Protein AF-A0A8C4X0N6-F1 (afdb_monomer_lite)

InterPro domains:
  IPR002884 P domain [PF01483] (2-57)
  IPR002884 P domain [PS51829] (1-63)
  IPR008979 Galactose-binding-like domain superfamily [SSF49785] (1-63)

Sequence (234 aa):
MLLGPRPNDIQSGGFDNWPFMTTHSWDENPKGEWTLEIKNTGFAKNRGPLKRFSLVFFGTSYRDPECKLYDTNGTCLECNKNLHAHFDTCVETCPTGFCEVLKDGVRVCTACPCPATNDDHGGCFHRSQKGLANGKQQHALQPGDGEQRYGVLRNKLNPSTRYLSTAALVTLAILGCVIITLLITGMLLLIEWWQPSIRKEYRQVSAITDDCGCCACEDSETENNRGRDLQMEA

pLDDT: mean 70.98, std 22.92, range [28.38, 96.56]

Organism: Eptatretus burgeri (NCBI:txid7764)

Structure (mmCIF, N/CA/C/O backbone):
data_AF-A0A8C4X0N6-F1
#
_entry.id   AF-A0A8C4X0N6-F1
#
loop_
_atom_site.group_PDB
_atom_site.id
_atom_site.type_symbol
_atom_site.label_atom_id
_atom_site.label_alt_id
_atom_site.label_comp_id
_atom_site.label_asym_id
_atom_site.label_entity_id
_atom_site.label_seq_id
_atom_site.pdbx_PDB_ins_code
_atom_site.Cartn_x
_atom_site.Cartn_y
_atom_site.Cartn_z
_atom_site.occupancy
_atom_site.B_iso_or_equiv
_atom_site.auth_seq_id
_atom_site.auth_comp_id
_atom_site.auth_asym_id
_atom_site.auth_atom_id
_atom_site.pdbx_PDB_model_num
ATOM 1 N N . MET A 1 1 ? 3.063 -10.438 -12.006 1.00 82.50 1 MET A N 1
ATOM 2 C CA . MET A 1 1 ? 4.031 -9.952 -13.021 1.00 82.50 1 MET A CA 1
ATOM 3 C C . MET A 1 1 ? 3.540 -8.609 -13.543 1.00 82.50 1 MET A C 1
ATOM 5 O O . MET A 1 1 ? 2.394 -8.556 -13.960 1.00 82.50 1 MET A O 1
ATOM 9 N N . LEU A 1 2 ? 4.351 -7.544 -13.482 1.00 94.44 2 LEU A N 1
ATOM 10 C CA . LEU A 1 2 ? 3.947 -6.199 -13.943 1.00 94.44 2 LEU A CA 1
ATOM 11 C C . LEU A 1 2 ? 4.284 -5.937 -15.420 1.00 94.44 2 LEU A C 1
ATOM 13 O O . LEU A 1 2 ? 3.571 -5.202 -16.093 1.00 94.44 2 LEU A O 1
ATOM 17 N N . LEU A 1 3 ? 5.357 -6.546 -15.930 1.00 94.38 3 LEU A N 1
ATOM 18 C CA . LEU A 1 3 ? 5.774 -6.440 -17.325 1.00 94.38 3 LEU A CA 1
ATOM 19 C C . LEU A 1 3 ? 6.497 -7.724 -17.745 1.00 94.38 3 LEU A C 1
ATOM 21 O O . LEU A 1 3 ? 7.386 -8.191 -17.035 1.00 94.38 3 LEU A O 1
ATOM 25 N N . GLY A 1 4 ? 6.100 -8.293 -18.884 1.00 92.12 4 GLY A N 1
ATOM 26 C CA . GLY A 1 4 ? 6.776 -9.437 -19.497 1.00 92.12 4 GLY A CA 1
ATOM 27 C C . GLY A 1 4 ? 7.857 -9.013 -20.505 1.00 92.12 4 GLY A C 1
ATOM 28 O O . GLY A 1 4 ? 7.856 -7.863 -20.951 1.00 92.12 4 GLY A O 1
ATOM 29 N N . PRO A 1 5 ? 8.766 -9.924 -20.906 1.00 91.94 5 PRO A N 1
ATOM 30 C CA . PRO A 1 5 ? 9.755 -9.645 -21.945 1.00 91.94 5 PRO A CA 1
ATOM 31 C C . PRO A 1 5 ? 9.098 -9.251 -23.276 1.00 91.94 5 PRO A C 1
ATOM 33 O O . PRO A 1 5 ? 8.165 -9.912 -23.731 1.00 91.94 5 PRO A O 1
ATOM 36 N N . ARG A 1 6 ? 9.618 -8.204 -23.928 1.00 92.25 6 ARG A N 1
ATOM 37 C CA . ARG A 1 6 ? 9.172 -7.734 -25.252 1.00 92.25 6 ARG A CA 1
ATOM 38 C C . ARG A 1 6 ? 10.351 -7.765 -26.237 1.00 92.25 6 ARG A C 1
ATOM 40 O O . ARG A 1 6 ? 11.082 -6.786 -26.311 1.00 92.25 6 ARG A O 1
ATOM 47 N N . PRO A 1 7 ? 10.568 -8.863 -26.987 1.00 90.25 7 PRO A N 1
ATOM 48 C CA . PRO A 1 7 ? 11.764 -9.037 -27.826 1.00 90.25 7 PRO A CA 1
ATOM 49 C C . PRO A 1 7 ? 11.973 -7.958 -28.898 1.00 90.25 7 PRO A C 1
ATOM 51 O O . PRO A 1 7 ? 13.105 -7.696 -29.286 1.00 90.25 7 PRO A O 1
ATOM 54 N N . ASN A 1 8 ? 10.887 -7.329 -29.354 1.00 92.75 8 ASN A N 1
ATOM 55 C CA . ASN A 1 8 ? 10.913 -6.301 -30.397 1.00 92.75 8 ASN A CA 1
ATOM 56 C C . ASN A 1 8 ? 11.017 -4.870 -29.838 1.00 92.75 8 ASN A C 1
ATOM 58 O O . ASN A 1 8 ? 11.032 -3.911 -30.606 1.00 92.75 8 ASN A O 1
ATOM 62 N N . ASP A 1 9 ? 11.060 -4.708 -28.514 1.00 91.88 9 ASP A N 1
ATOM 63 C CA . ASP A 1 9 ? 11.209 -3.410 -27.864 1.00 91.88 9 ASP A CA 1
ATOM 64 C C . ASP A 1 9 ? 12.697 -3.071 -27.699 1.00 91.88 9 ASP A C 1
ATOM 66 O O . ASP A 1 9 ? 13.337 -3.428 -26.711 1.00 91.88 9 ASP A O 1
ATOM 70 N N . ILE A 1 10 ? 13.262 -2.432 -28.725 1.00 87.75 10 ILE A N 1
ATOM 71 C CA . ILE A 1 10 ? 14.682 -2.041 -28.802 1.00 87.75 10 ILE A CA 1
ATOM 72 C C . ILE A 1 10 ? 14.917 -0.567 -28.436 1.00 87.75 10 ILE A C 1
ATOM 74 O O . ILE A 1 10 ? 16.002 -0.031 -28.669 1.00 87.75 10 ILE A O 1
ATOM 78 N N . GLN A 1 11 ? 13.898 0.108 -27.900 1.00 85.62 11 GLN A N 1
ATOM 79 C CA . GLN A 1 11 ? 13.978 1.522 -27.546 1.00 85.62 11 GLN A CA 1
ATOM 80 C C . GLN A 1 11 ? 14.873 1.730 -26.318 1.00 85.62 11 GLN A C 1
ATOM 82 O O . GLN A 1 11 ? 14.807 0.993 -25.335 1.00 85.62 11 GLN A O 1
ATOM 87 N N . SER A 1 12 ? 15.700 2.777 -26.355 1.00 84.88 12 SER A N 1
ATOM 88 C CA . SER A 1 12 ? 16.490 3.220 -25.197 1.00 84.88 12 SER A CA 1
ATOM 89 C C . SER A 1 12 ? 15.693 4.123 -24.247 1.00 84.88 12 SER A C 1
ATOM 91 O O . SER A 1 12 ? 16.121 4.363 -23.116 1.00 84.88 12 SER A O 1
ATOM 93 N N . GLY A 1 13 ? 14.531 4.612 -24.697 1.00 85.44 13 GLY A N 1
ATOM 94 C CA . GLY A 1 13 ? 13.559 5.315 -23.871 1.00 85.44 13 GLY A CA 1
ATOM 95 C C . GLY A 1 13 ? 12.951 4.352 -22.858 1.00 85.44 13 GLY A C 1
ATOM 96 O O . GLY A 1 13 ? 12.132 3.512 -23.213 1.00 85.44 13 GLY A O 1
ATOM 97 N N . GLY A 1 14 ? 13.395 4.442 -21.605 1.00 90.62 14 GLY A N 1
ATOM 98 C CA . GLY A 1 14 ? 12.835 3.664 -20.502 1.00 90.62 14 GLY A CA 1
ATOM 99 C C . GLY A 1 14 ? 11.434 4.136 -20.096 1.00 90.62 14 GLY A C 1
ATOM 100 O O . GLY A 1 14 ? 10.731 4.814 -20.839 1.00 90.62 14 GLY A O 1
ATOM 101 N N . PHE A 1 15 ? 11.034 3.811 -18.870 1.00 94.25 15 PHE A N 1
ATOM 102 C CA . PHE A 1 15 ? 9.746 4.232 -18.322 1.00 94.25 15 PHE A CA 1
ATOM 103 C C . PHE A 1 15 ? 9.866 5.592 -17.638 1.00 94.25 15 PHE A C 1
ATOM 105 O O . PHE A 1 15 ? 10.521 5.706 -16.600 1.00 94.25 15 PHE A O 1
ATOM 112 N N . ASP A 1 16 ? 9.208 6.608 -18.192 1.00 94.31 16 ASP A N 1
ATOM 113 C CA . ASP A 1 16 ? 9.051 7.900 -17.528 1.00 94.31 16 ASP A CA 1
ATOM 114 C C . ASP A 1 16 ? 7.698 7.959 -16.819 1.00 94.31 16 ASP A C 1
ATOM 116 O O . ASP A 1 16 ? 6.649 8.004 -17.456 1.00 94.31 16 ASP A O 1
ATOM 120 N N . ASN A 1 17 ? 7.729 7.898 -15.485 1.00 92.94 17 ASN A N 1
ATOM 121 C CA . ASN A 1 17 ? 6.550 8.009 -14.617 1.00 92.94 17 ASN A CA 1
ATOM 122 C C . ASN A 1 17 ? 5.380 7.090 -15.007 1.00 92.94 17 ASN A C 1
ATOM 124 O O . ASN A 1 17 ? 4.217 7.433 -14.808 1.00 92.94 17 ASN A O 1
ATOM 128 N N . TRP A 1 18 ? 5.702 5.913 -15.544 1.00 95.56 18 TRP A N 1
ATOM 129 C CA . TRP A 1 18 ? 4.719 4.970 -16.055 1.00 95.56 18 TRP A CA 1
ATOM 130 C C . TRP A 1 18 ? 3.976 4.248 -14.914 1.00 95.56 18 TRP A C 1
ATOM 132 O O . TRP A 1 18 ? 4.630 3.594 -14.092 1.00 95.56 18 TRP A O 1
ATOM 142 N N . PRO A 1 19 ? 2.633 4.311 -14.852 1.00 95.50 19 PRO A N 1
ATOM 143 C CA . PRO A 1 19 ? 1.859 3.691 -13.782 1.00 95.50 19 PRO A CA 1
ATOM 144 C C . PRO A 1 19 ? 1.556 2.221 -14.101 1.00 95.50 19 PRO A C 1
ATOM 146 O O . PRO A 1 19 ? 0.527 1.885 -14.686 1.00 95.50 19 PRO A O 1
ATOM 149 N N . PHE A 1 20 ? 2.447 1.314 -13.702 1.00 96.50 20 PHE A N 1
ATOM 150 C CA . PHE A 1 20 ? 2.118 -0.113 -13.703 1.00 96.50 20 PHE A CA 1
ATOM 151 C C . PHE A 1 20 ? 1.019 -0.393 -12.672 1.00 96.50 20 PHE A C 1
ATOM 153 O O . PHE A 1 20 ? 1.138 0.011 -11.518 1.00 96.50 20 PHE A O 1
ATOM 160 N N . MET A 1 21 ? -0.029 -1.111 -13.078 1.00 96.56 21 MET A N 1
ATOM 161 C CA . MET A 1 21 ? -1.147 -1.482 -12.207 1.00 96.56 21 MET A CA 1
ATOM 162 C C . MET A 1 21 ? -1.357 -2.995 -12.196 1.00 96.56 21 MET A C 1
ATOM 164 O O . MET A 1 21 ? -1.029 -3.691 -13.157 1.00 96.56 21 MET A O 1
ATOM 168 N N . THR A 1 22 ? -1.914 -3.509 -11.103 1.00 95.75 22 THR A N 1
ATOM 169 C CA . THR A 1 22 ? -2.259 -4.924 -10.943 1.00 95.75 22 THR A CA 1
ATOM 170 C C . THR A 1 22 ? -3.486 -5.062 -10.051 1.00 95.75 22 THR A C 1
ATOM 172 O O . THR A 1 22 ? -3.652 -4.296 -9.108 1.00 95.75 22 THR A O 1
ATOM 175 N N . THR A 1 23 ? -4.317 -6.062 -10.329 1.00 96.31 23 THR A N 1
ATOM 176 C CA . THR A 1 23 ? -5.446 -6.483 -9.484 1.00 96.31 23 THR A CA 1
ATOM 177 C C . THR A 1 23 ? -5.189 -7.829 -8.804 1.00 96.31 23 THR A C 1
ATOM 179 O O . THR A 1 23 ? -6.059 -8.344 -8.118 1.00 96.31 23 THR A O 1
ATOM 182 N N . HIS A 1 24 ? -3.998 -8.415 -8.975 1.00 95.88 24 HIS A N 1
ATOM 183 C CA . HIS A 1 24 ? -3.677 -9.739 -8.424 1.00 95.88 24 HIS A CA 1
ATOM 184 C C . HIS A 1 24 ? -3.671 -9.793 -6.888 1.00 95.88 24 HIS A C 1
ATOM 186 O O . HIS A 1 24 ? -3.787 -10.882 -6.349 1.00 95.88 24 HIS A O 1
ATOM 192 N N . SER A 1 25 ? -3.549 -8.643 -6.217 1.00 95.19 25 SER A N 1
ATOM 193 C CA . SER A 1 25 ? -3.577 -8.505 -4.752 1.00 95.19 25 SER A CA 1
ATOM 194 C C . SER A 1 25 ? -4.884 -7.871 -4.258 1.00 95.19 25 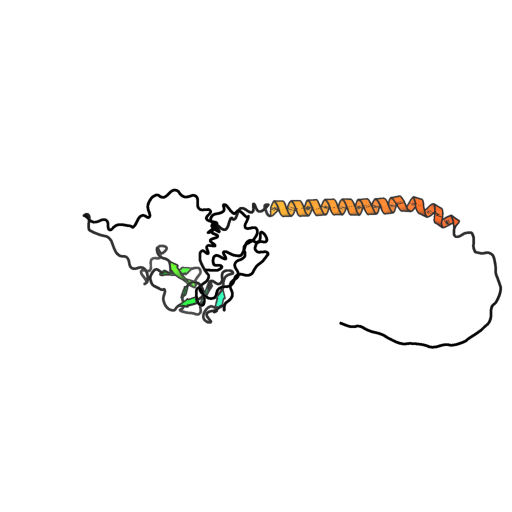SER A C 1
ATOM 196 O O . SER A 1 25 ? -4.893 -7.137 -3.272 1.00 95.19 25 SER A O 1
ATOM 198 N N . TRP A 1 26 ? -5.985 -8.055 -4.991 1.00 94.38 26 TRP A N 1
ATOM 199 C CA . TRP A 1 26 ? -7.292 -7.571 -4.547 1.00 94.38 26 TRP A CA 1
ATOM 200 C C . TRP A 1 26 ? -7.725 -8.303 -3.268 1.00 94.38 26 TRP A C 1
ATOM 202 O O . TRP A 1 26 ? -7.439 -9.486 -3.117 1.00 94.38 26 TRP A O 1
ATOM 212 N N . ASP A 1 27 ? -8.389 -7.596 -2.351 1.00 88.75 27 ASP A N 1
ATOM 213 C CA . ASP A 1 27 ? -8.785 -8.070 -1.011 1.00 88.75 27 ASP A CA 1
ATOM 214 C C . ASP A 1 27 ? -7.634 -8.534 -0.089 1.00 88.75 27 ASP A C 1
ATOM 216 O O . ASP A 1 27 ? -7.878 -9.015 1.019 1.00 88.75 27 ASP A O 1
ATOM 220 N N . GLU A 1 28 ? -6.371 -8.341 -0.480 1.00 91.75 28 GLU A N 1
ATOM 221 C CA . GLU A 1 28 ? -5.227 -8.551 0.410 1.00 91.75 28 GLU A CA 1
ATOM 222 C C . GLU A 1 28 ? -5.025 -7.340 1.337 1.00 91.75 28 GLU A C 1
ATOM 224 O O . GLU A 1 28 ? -5.190 -6.182 0.945 1.00 91.75 28 GLU A O 1
ATOM 229 N N . ASN A 1 29 ? -4.607 -7.589 2.582 1.00 86.00 29 ASN A N 1
ATOM 230 C CA . ASN A 1 29 ? -4.187 -6.521 3.488 1.00 86.00 29 ASN A CA 1
ATOM 231 C C . ASN A 1 29 ? -2.820 -5.974 3.033 1.00 86.00 29 ASN A C 1
ATOM 233 O O . ASN A 1 29 ? -1.844 -6.726 3.047 1.00 86.00 29 ASN A O 1
ATOM 237 N N . PRO A 1 30 ? -2.691 -4.678 2.684 1.00 89.94 30 PRO A N 1
ATOM 238 C CA . PRO A 1 30 ? -1.442 -4.143 2.148 1.00 89.94 30 PRO A CA 1
ATOM 239 C C . PRO A 1 30 ? -0.336 -3.969 3.203 1.00 89.94 30 PRO A C 1
ATOM 241 O O . PRO A 1 30 ? 0.792 -3.609 2.852 1.00 89.94 30 PRO A O 1
ATOM 244 N N . LYS A 1 31 ? -0.628 -4.191 4.494 1.00 84.62 31 LYS A N 1
ATOM 245 C CA . LYS A 1 31 ? 0.356 -4.126 5.584 1.00 84.62 31 LYS A CA 1
ATOM 246 C C . LYS A 1 31 ? 1.383 -5.257 5.424 1.00 84.62 31 LYS A C 1
ATOM 248 O O . LYS A 1 31 ? 1.049 -6.428 5.555 1.00 84.62 31 LYS A O 1
ATOM 253 N N . GLY A 1 32 ? 2.648 -4.907 5.197 1.00 87.62 32 GLY A N 1
ATOM 254 C CA . GLY A 1 32 ? 3.729 -5.887 5.075 1.00 87.62 32 GLY A CA 1
ATOM 255 C C . GLY A 1 32 ? 4.932 -5.374 4.290 1.00 87.62 32 GLY A C 1
ATOM 256 O O . GLY A 1 32 ? 5.064 -4.179 4.020 1.00 87.62 32 GLY A O 1
ATOM 257 N N . GLU A 1 33 ? 5.827 -6.294 3.934 1.00 90.50 33 GLU A N 1
ATOM 258 C CA . GLU A 1 33 ? 6.978 -6.012 3.078 1.00 90.50 33 GLU A CA 1
ATOM 259 C C . GLU A 1 33 ? 6.599 -6.170 1.600 1.00 90.50 33 GLU A C 1
ATOM 261 O O . GLU A 1 33 ? 6.116 -7.217 1.179 1.00 90.50 33 GLU A O 1
ATOM 266 N N . TRP A 1 34 ? 6.876 -5.135 0.803 1.00 94.44 34 TRP A N 1
ATOM 267 C CA . TRP A 1 34 ? 6.680 -5.142 -0.645 1.00 94.44 34 TRP A CA 1
ATOM 268 C C . TRP A 1 34 ? 8.028 -5.149 -1.361 1.00 94.44 34 TRP A C 1
ATOM 270 O O . TRP A 1 34 ? 8.889 -4.311 -1.085 1.00 94.44 34 TRP A O 1
ATOM 280 N N . THR A 1 35 ? 8.196 -6.072 -2.311 1.00 94.50 35 THR A N 1
ATOM 281 C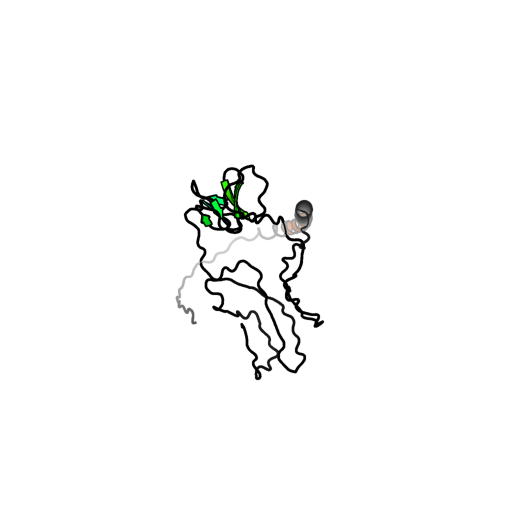 CA . THR A 1 35 ? 9.435 -6.229 -3.085 1.00 94.50 35 THR A CA 1
ATOM 282 C C . THR A 1 35 ? 9.190 -5.931 -4.561 1.00 94.50 35 THR A C 1
ATOM 284 O O . THR A 1 35 ? 8.316 -6.528 -5.184 1.00 94.50 35 THR A O 1
ATOM 287 N N . LEU A 1 36 ? 9.993 -5.030 -5.134 1.00 95.50 36 LEU A N 1
ATOM 288 C CA . LEU A 1 36 ? 10.055 -4.794 -6.577 1.00 95.50 36 LEU A CA 1
ATOM 289 C C . LEU A 1 36 ? 11.286 -5.498 -7.153 1.00 95.50 36 LEU A C 1
ATOM 291 O O . LEU A 1 36 ? 12.416 -5.158 -6.807 1.00 95.50 36 LEU A O 1
ATOM 295 N N . GLU A 1 37 ? 11.068 -6.436 -8.072 1.00 94.81 37 GLU A N 1
ATOM 296 C CA . GLU A 1 37 ? 12.140 -7.107 -8.808 1.00 94.81 37 GLU A CA 1
ATOM 297 C C . GLU A 1 37 ? 12.209 -6.590 -10.250 1.00 94.81 37 GLU A C 1
ATOM 299 O O . GLU A 1 37 ? 11.217 -6.599 -10.981 1.00 94.81 37 GLU A O 1
ATOM 304 N N . ILE A 1 38 ? 13.399 -6.153 -10.672 1.00 94.19 38 ILE A N 1
ATOM 305 C CA . ILE A 1 38 ? 13.691 -5.757 -12.053 1.00 94.19 38 ILE A CA 1
ATOM 306 C C . ILE A 1 38 ? 14.824 -6.642 -12.555 1.00 94.19 38 ILE A C 1
ATOM 308 O O . ILE A 1 38 ? 15.937 -6.607 -12.026 1.00 94.19 38 ILE A O 1
ATOM 312 N N . LYS A 1 39 ? 14.547 -7.418 -13.602 1.00 92.25 39 LYS A N 1
ATOM 313 C CA . LYS A 1 39 ? 15.495 -8.376 -14.164 1.00 92.25 39 LYS A CA 1
ATOM 314 C C . LYS A 1 39 ? 15.777 -8.065 -15.625 1.00 92.25 39 LYS A C 1
ATOM 316 O O . LYS A 1 39 ? 14.859 -7.916 -16.426 1.00 92.25 39 LYS A O 1
ATOM 321 N N . ASN A 1 40 ? 17.058 -8.026 -15.983 1.00 91.31 40 ASN A N 1
ATOM 322 C CA . ASN A 1 40 ? 17.456 -8.071 -17.382 1.00 91.31 40 ASN A CA 1
ATOM 323 C C . ASN A 1 40 ? 17.362 -9.522 -17.872 1.00 91.31 40 ASN A C 1
ATOM 325 O O . ASN A 1 40 ? 18.133 -10.378 -17.440 1.00 91.31 40 ASN A O 1
ATOM 329 N N . THR A 1 41 ? 16.400 -9.793 -18.749 1.00 89.62 41 THR A N 1
ATOM 330 C CA . THR A 1 41 ? 16.179 -11.117 -19.349 1.00 89.62 41 THR A CA 1
ATOM 331 C C . THR A 1 41 ? 16.781 -11.247 -20.750 1.00 89.62 41 THR A C 1
ATOM 333 O O . THR A 1 41 ? 16.647 -12.301 -21.365 1.00 89.62 41 THR A O 1
ATOM 336 N N . GLY A 1 42 ? 17.400 -10.190 -21.285 1.00 83.31 42 GLY A N 1
ATOM 337 C CA . GLY A 1 42 ? 18.042 -10.202 -22.597 1.00 83.31 42 GLY A CA 1
ATOM 338 C C . GLY A 1 42 ? 19.479 -10.726 -22.551 1.00 83.31 42 GLY A C 1
ATOM 339 O O . GLY A 1 42 ? 20.133 -10.716 -21.511 1.00 83.31 42 GLY A O 1
ATOM 340 N N . PHE A 1 43 ? 19.998 -11.141 -23.708 1.00 76.94 43 PHE A N 1
ATOM 341 C CA . PHE A 1 43 ? 21.391 -11.589 -23.848 1.00 76.94 43 PHE A CA 1
ATOM 342 C C . PHE A 1 43 ? 22.405 -10.446 -23.692 1.00 76.94 43 PHE A C 1
ATOM 344 O O . PHE A 1 43 ? 23.546 -10.660 -23.283 1.00 76.94 43 PHE A O 1
ATOM 351 N N . ALA A 1 44 ? 21.993 -9.220 -24.017 1.00 81.19 44 ALA A N 1
ATOM 352 C CA . ALA A 1 44 ? 22.824 -8.035 -23.878 1.00 81.19 44 ALA A CA 1
ATOM 353 C C . ALA A 1 44 ? 22.931 -7.602 -22.409 1.00 81.19 44 ALA A C 1
ATOM 355 O O . ALA A 1 44 ? 21.966 -7.665 -21.646 1.00 81.19 44 ALA A O 1
ATOM 356 N N . LYS A 1 45 ? 24.101 -7.086 -22.010 1.00 82.81 45 LYS A N 1
ATOM 357 C CA . LYS A 1 45 ? 24.336 -6.509 -20.674 1.00 82.81 45 LYS A CA 1
ATOM 358 C C . LYS A 1 45 ? 23.726 -5.104 -20.559 1.00 82.81 45 LYS A C 1
ATOM 360 O O . LYS A 1 45 ? 24.443 -4.132 -20.324 1.00 82.81 45 LYS A O 1
ATOM 365 N N . ASN A 1 46 ? 22.410 -5.008 -20.720 1.00 87.44 46 ASN A N 1
ATOM 366 C CA . ASN A 1 46 ? 21.656 -3.766 -20.582 1.00 87.44 46 ASN A CA 1
ATOM 367 C C . ASN A 1 46 ? 21.727 -3.249 -19.140 1.00 87.44 46 ASN A C 1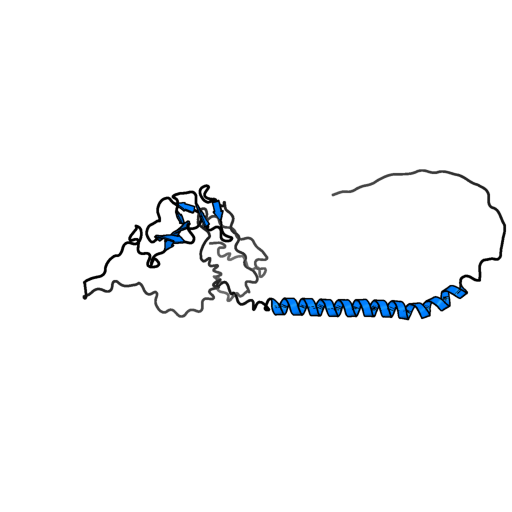
ATOM 369 O O . ASN A 1 46 ? 21.700 -4.026 -18.181 1.00 87.44 46 ASN A O 1
ATOM 373 N N . ARG A 1 47 ? 21.845 -1.927 -18.992 1.00 87.00 47 ARG A N 1
ATOM 374 C CA . ARG A 1 47 ? 21.938 -1.234 -17.703 1.00 87.00 47 ARG A CA 1
ATOM 375 C C . ARG A 1 47 ? 21.116 0.045 -17.756 1.00 87.00 47 ARG A C 1
ATOM 377 O O . ARG A 1 47 ? 21.087 0.718 -18.779 1.00 87.00 47 ARG A O 1
ATOM 384 N N . GLY A 1 48 ? 20.513 0.400 -16.632 1.00 90.06 48 GLY A N 1
ATOM 385 C CA . GLY A 1 48 ? 19.811 1.663 -16.452 1.00 90.06 48 GLY A CA 1
ATOM 386 C C . GLY A 1 48 ? 19.506 1.880 -14.971 1.00 90.06 48 GLY A C 1
ATOM 387 O O . GLY A 1 48 ? 19.277 0.899 -14.259 1.00 90.06 48 GLY A O 1
ATOM 388 N N . PRO A 1 49 ? 19.550 3.124 -14.471 1.00 92.69 49 PRO A N 1
ATOM 389 C CA . PRO A 1 49 ? 19.185 3.408 -13.092 1.00 92.69 49 PRO A CA 1
ATOM 390 C C . PRO A 1 49 ? 17.660 3.453 -12.928 1.00 92.69 49 PRO A C 1
ATOM 392 O O . PRO A 1 49 ? 16.961 4.079 -13.725 1.00 92.69 49 PRO A O 1
ATOM 395 N N . LEU A 1 50 ? 17.151 2.876 -11.839 1.00 93.88 50 LEU A N 1
ATOM 396 C CA . LEU A 1 50 ? 15.805 3.171 -11.353 1.00 93.88 50 LEU A CA 1
ATOM 397 C C . LEU A 1 50 ? 15.861 4.487 -10.571 1.00 93.88 50 LEU A C 1
ATOM 399 O O . LEU A 1 50 ? 16.410 4.534 -9.474 1.00 93.88 50 LEU A O 1
ATOM 403 N N . LYS A 1 51 ? 15.328 5.566 -11.150 1.00 93.81 51 LYS A N 1
ATOM 404 C CA . LYS A 1 51 ? 15.362 6.898 -10.522 1.00 93.81 51 LYS A CA 1
ATOM 405 C C . LYS A 1 51 ? 14.278 7.085 -9.464 1.00 93.81 51 LYS A C 1
ATOM 407 O O . LYS A 1 51 ? 14.535 7.679 -8.424 1.00 93.81 51 LYS A O 1
ATOM 412 N N . ARG A 1 52 ? 13.061 6.616 -9.748 1.00 93.75 52 ARG A N 1
ATOM 413 C CA . ARG A 1 52 ? 11.892 6.802 -8.888 1.00 93.75 52 ARG A CA 1
ATOM 414 C C . ARG A 1 52 ? 11.037 5.547 -8.894 1.00 93.75 52 ARG A C 1
ATOM 416 O O . ARG A 1 52 ? 10.805 4.959 -9.945 1.00 93.75 52 ARG A O 1
ATOM 423 N N . PHE A 1 53 ? 10.547 5.192 -7.718 1.00 95.19 53 PHE A N 1
ATOM 424 C CA . PHE A 1 53 ? 9.543 4.163 -7.520 1.00 95.19 53 PHE A CA 1
ATOM 425 C C . PHE A 1 53 ? 8.545 4.670 -6.481 1.00 95.19 53 PHE A C 1
ATOM 427 O O . PHE A 1 53 ? 8.941 5.212 -5.451 1.00 95.19 53 PHE A O 1
ATOM 434 N N . SER A 1 54 ? 7.259 4.534 -6.782 1.00 95.38 54 SER A N 1
ATOM 435 C CA . SER A 1 54 ? 6.164 4.855 -5.876 1.00 95.38 54 SER A CA 1
ATOM 436 C C . SER A 1 54 ? 5.174 3.701 -5.925 1.00 95.38 54 SER A C 1
ATOM 438 O O . SER A 1 54 ? 4.793 3.266 -7.011 1.00 95.38 54 SER A O 1
ATOM 440 N N . LEU A 1 55 ? 4.808 3.194 -4.750 1.00 95.56 55 LEU A N 1
ATOM 441 C CA . LEU A 1 55 ? 3.792 2.166 -4.585 1.00 95.56 55 LEU A CA 1
ATOM 442 C C . LEU A 1 55 ? 2.539 2.834 -4.027 1.00 95.56 55 LEU A C 1
ATOM 444 O O . LEU A 1 55 ? 2.590 3.451 -2.964 1.00 95.56 55 LEU A O 1
ATOM 448 N N . VAL A 1 56 ? 1.441 2.736 -4.770 1.00 94.50 56 VAL A N 1
ATOM 449 C CA . VAL A 1 56 ? 0.166 3.372 -4.434 1.00 94.50 56 VAL A CA 1
ATOM 450 C C . VAL A 1 56 ? -0.881 2.282 -4.262 1.00 94.50 56 VAL A C 1
ATOM 452 O O . VAL A 1 56 ? -1.059 1.453 -5.152 1.00 94.50 56 VAL A O 1
ATOM 455 N N . PHE A 1 57 ? -1.564 2.294 -3.118 1.00 93.81 57 PHE A N 1
ATOM 456 C CA . PHE A 1 57 ? -2.644 1.365 -2.809 1.00 93.81 57 PHE A CA 1
ATOM 457 C C . PHE A 1 57 ? -3.993 2.031 -3.040 1.00 93.81 57 PHE A C 1
ATOM 459 O O . PHE A 1 57 ? -4.212 3.170 -2.628 1.00 93.81 57 PHE A O 1
ATOM 466 N N . PHE A 1 58 ? -4.901 1.287 -3.657 1.00 94.31 58 PHE A N 1
ATOM 467 C CA . PHE A 1 58 ? -6.308 1.640 -3.764 1.00 94.31 58 PHE A CA 1
ATOM 468 C C . PHE A 1 58 ? -7.112 0.598 -3.002 1.00 94.31 58 PHE A C 1
ATOM 470 O O . PHE A 1 58 ? -6.807 -0.590 -3.067 1.00 94.31 58 PHE A O 1
ATOM 477 N N . GLY A 1 59 ? -8.126 1.042 -2.275 1.00 90.62 59 GLY A N 1
ATOM 478 C CA . GLY A 1 59 ? -8.972 0.151 -1.502 1.00 90.62 59 GLY A CA 1
ATOM 479 C C . GLY A 1 59 ? -9.955 0.920 -0.641 1.00 90.62 59 GLY A C 1
ATOM 480 O O . GLY A 1 59 ? -10.008 2.152 -0.659 1.00 90.62 59 GLY A O 1
ATOM 481 N N . THR A 1 60 ? -10.732 0.170 0.123 1.00 86.25 60 THR A N 1
ATOM 482 C CA . THR A 1 60 ? -11.629 0.696 1.146 1.00 86.25 60 THR A CA 1
ATOM 483 C C . THR A 1 60 ? -10.971 0.574 2.512 1.00 86.25 60 THR A C 1
ATOM 485 O O . THR A 1 60 ? -10.281 -0.406 2.783 1.00 86.25 60 THR A O 1
ATOM 488 N N . SER A 1 61 ? -11.211 1.535 3.398 1.00 77.69 61 SER A N 1
ATOM 489 C CA . SER A 1 61 ? -10.945 1.350 4.822 1.00 77.69 61 SER A CA 1
ATOM 490 C C . SER A 1 61 ? -12.235 0.924 5.512 1.00 77.69 61 SER A C 1
ATOM 492 O O . SER A 1 61 ? -13.274 1.565 5.360 1.00 77.69 61 SER A O 1
ATOM 494 N N . TYR A 1 62 ? -12.173 -0.175 6.256 1.00 75.25 62 TYR A N 1
ATOM 495 C CA . TYR A 1 62 ? -13.223 -0.533 7.197 1.00 75.25 62 TYR A CA 1
ATOM 496 C C . TYR A 1 62 ? -12.842 0.052 8.551 1.00 75.25 62 TYR A C 1
ATOM 498 O O . TYR A 1 62 ? -11.744 -0.193 9.048 1.00 75.25 62 TYR A O 1
ATOM 506 N N . ARG A 1 63 ? -13.729 0.868 9.118 1.00 78.38 63 ARG A N 1
ATOM 507 C CA . ARG A 1 63 ? -13.639 1.257 10.521 1.00 78.38 63 ARG A CA 1
ATOM 508 C C . ARG A 1 63 ? -14.634 0.398 11.263 1.00 78.38 63 ARG A C 1
ATOM 510 O O . ARG A 1 63 ? -15.827 0.463 10.977 1.00 78.38 63 ARG A O 1
ATOM 517 N N . ASP A 1 64 ? -14.125 -0.382 12.196 1.00 82.88 64 ASP A N 1
ATOM 518 C CA . ASP A 1 64 ? -14.951 -1.084 13.152 1.00 82.88 64 ASP A CA 1
ATOM 519 C C . ASP A 1 64 ? -15.848 -0.074 13.897 1.00 82.88 64 ASP A C 1
ATOM 521 O O . ASP A 1 64 ? -15.306 0.864 14.499 1.00 82.88 64 ASP A O 1
ATOM 525 N N . PRO A 1 65 ? -17.187 -0.217 13.834 1.00 85.44 65 PRO A N 1
ATOM 526 C CA . PRO A 1 65 ? -18.119 0.657 14.546 1.00 85.44 65 PRO A CA 1
ATOM 527 C C . PRO A 1 65 ? -17.975 0.562 16.069 1.00 85.44 65 PRO A C 1
ATOM 529 O O . PRO A 1 65 ? -18.342 1.500 16.777 1.00 85.44 65 PRO A O 1
ATOM 532 N N . GLU A 1 66 ? -17.423 -0.539 16.576 1.00 89.94 66 GLU A N 1
ATOM 533 C CA . GLU A 1 66 ? -17.191 -0.739 18.002 1.00 89.94 66 GLU A CA 1
ATOM 534 C C . GLU A 1 66 ? -15.922 -0.038 18.506 1.00 89.94 66 GLU A C 1
ATOM 536 O O . GLU A 1 66 ? -15.713 0.079 19.718 1.00 89.94 66 GLU A O 1
ATOM 541 N N . CYS A 1 67 ? -15.085 0.461 17.592 1.00 88.88 67 CYS A N 1
ATOM 542 C CA . CYS A 1 67 ? -13.909 1.244 17.927 1.00 88.88 67 CYS A CA 1
ATOM 543 C C . CYS A 1 67 ? -14.228 2.742 17.964 1.00 88.88 67 CYS A C 1
ATOM 545 O O . CYS A 1 67 ? -14.576 3.357 16.952 1.00 88.88 67 CYS A O 1
ATOM 547 N N . LYS A 1 68 ? -14.035 3.362 19.128 1.00 91.00 68 LYS A N 1
ATOM 548 C CA . LYS A 1 68 ? -14.294 4.791 19.346 1.00 91.00 68 LYS A CA 1
ATOM 549 C C . LYS A 1 68 ? -13.142 5.678 18.899 1.00 91.00 68 LYS A C 1
ATOM 551 O O . LYS A 1 68 ? -13.371 6.786 18.418 1.00 91.00 68 LYS A O 1
ATOM 556 N N . LEU A 1 69 ? -11.907 5.214 19.092 1.00 88.06 69 LEU A N 1
ATOM 557 C CA . LEU A 1 69 ? -10.707 6.008 18.853 1.00 88.06 69 LEU A CA 1
ATOM 558 C C . LEU A 1 69 ? -9.657 5.187 18.117 1.00 88.06 69 LEU A C 1
ATOM 560 O O . LEU A 1 69 ? -9.334 4.083 18.540 1.00 88.06 69 LEU A O 1
ATOM 564 N N . TYR A 1 70 ? -9.088 5.766 17.062 1.00 88.06 70 TYR A N 1
ATOM 565 C CA . TYR A 1 70 ? -7.978 5.192 16.307 1.00 88.06 70 TYR A CA 1
ATOM 566 C C . TYR A 1 70 ? -6.707 6.026 16.495 1.00 88.06 70 TYR A C 1
ATOM 568 O O . TYR A 1 70 ? -6.782 7.250 16.626 1.00 88.06 70 TYR A O 1
ATOM 576 N N . ASP A 1 71 ? -5.543 5.379 16.460 1.00 85.69 71 ASP A N 1
ATOM 577 C CA . ASP A 1 71 ? -4.250 6.055 16.369 1.00 85.69 71 ASP A CA 1
ATOM 578 C C . ASP A 1 71 ? -3.964 6.552 14.933 1.00 85.69 71 ASP A C 1
ATOM 580 O O . ASP A 1 71 ? -4.737 6.342 13.992 1.00 85.69 71 ASP A O 1
ATOM 584 N N . THR A 1 72 ? -2.814 7.200 14.736 1.00 84.31 72 THR A N 1
ATOM 585 C CA . THR A 1 72 ? -2.368 7.671 13.412 1.00 84.31 72 THR A CA 1
ATOM 586 C C . THR A 1 72 ? -2.044 6.542 12.428 1.00 84.31 72 THR A C 1
ATOM 588 O O . THR A 1 72 ? -1.953 6.795 11.229 1.00 84.31 72 THR A O 1
ATOM 591 N N . ASN A 1 73 ? -1.856 5.315 12.914 1.00 81.62 73 ASN A N 1
ATOM 592 C CA . ASN A 1 73 ? -1.576 4.117 12.121 1.00 81.62 73 ASN A CA 1
ATOM 593 C C . ASN A 1 73 ? -2.851 3.306 11.812 1.00 81.62 73 ASN A C 1
ATOM 595 O O . ASN A 1 73 ? -2.770 2.273 11.144 1.00 81.62 73 ASN A O 1
ATOM 599 N N . GLY A 1 74 ? -4.020 3.761 12.278 1.00 80.12 74 GLY A N 1
ATOM 600 C CA . GLY A 1 74 ? -5.292 3.058 12.134 1.00 80.12 74 GLY A CA 1
ATOM 601 C C . GLY A 1 74 ? -5.496 1.903 13.120 1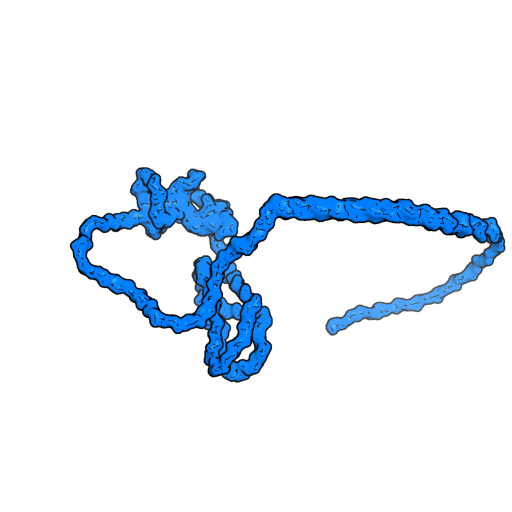.00 80.12 74 GLY A C 1
ATOM 602 O O . GLY A 1 74 ? -6.362 1.073 12.879 1.00 80.12 74 GLY A O 1
ATOM 603 N N . THR A 1 75 ? -4.732 1.829 14.208 1.00 85.00 75 THR A N 1
ATOM 604 C CA . THR A 1 75 ? -4.950 0.895 15.326 1.00 85.00 75 THR A CA 1
ATOM 605 C C . THR A 1 75 ? -6.063 1.421 16.226 1.00 85.00 75 THR A C 1
ATOM 607 O O . THR A 1 75 ? -6.057 2.600 16.577 1.00 85.00 75 THR A O 1
ATOM 610 N N . CYS A 1 76 ? -6.988 0.565 16.645 1.00 86.69 76 CYS A N 1
ATOM 611 C CA . CYS A 1 76 ? -7.994 0.909 17.634 1.00 86.69 76 CYS A CA 1
ATOM 612 C C . CYS A 1 76 ? -7.367 1.082 19.027 1.00 86.69 76 CYS A C 1
ATOM 614 O O . CYS A 1 76 ? -6.690 0.188 19.534 1.00 86.69 76 CYS A O 1
ATOM 616 N N . LEU A 1 77 ? -7.608 2.235 19.646 1.00 87.94 77 LEU A N 1
ATOM 617 C CA . LEU A 1 77 ? -7.146 2.594 20.987 1.00 87.94 77 LEU A CA 1
ATOM 618 C C . LEU A 1 77 ? -8.223 2.399 22.053 1.00 87.94 77 LEU A C 1
ATOM 620 O O . LEU A 1 77 ? -7.892 2.124 23.201 1.00 87.94 77 LEU A O 1
ATOM 624 N N . GLU A 1 78 ? -9.498 2.552 21.695 1.00 89.38 78 GLU A N 1
ATOM 625 C CA . GLU A 1 78 ? -10.604 2.425 22.642 1.00 89.38 78 GLU A CA 1
ATOM 626 C C . GLU A 1 78 ? -11.793 1.720 21.994 1.00 89.38 78 GLU A C 1
ATOM 628 O O . GLU A 1 78 ? -12.336 2.192 20.995 1.00 89.38 78 GLU A O 1
ATOM 633 N N . CYS A 1 79 ? -12.222 0.621 22.608 1.00 90.75 79 CYS A N 1
ATOM 634 C CA . CYS A 1 79 ? -13.399 -0.133 22.203 1.00 90.75 79 CYS A CA 1
ATOM 635 C C . CYS A 1 79 ? -14.621 0.191 23.072 1.00 90.75 79 CYS A C 1
ATOM 637 O O . CYS A 1 79 ? -14.518 0.737 24.180 1.00 90.75 79 CYS A O 1
ATOM 639 N N . ASN A 1 80 ? -15.807 -0.177 22.592 1.00 89.62 80 ASN A N 1
ATOM 640 C CA . ASN A 1 80 ? -17.004 -0.228 23.424 1.00 89.62 80 ASN A CA 1
ATOM 641 C C . ASN A 1 80 ? -16.832 -1.194 24.612 1.00 89.62 80 ASN A C 1
ATOM 643 O O . ASN A 1 80 ? -15.936 -2.039 24.656 1.00 89.62 80 ASN A O 1
ATOM 647 N N . LYS A 1 81 ? -17.660 -1.007 25.649 1.00 83.62 81 LYS A N 1
ATOM 648 C CA . LYS A 1 81 ? -17.533 -1.763 26.905 1.00 83.62 81 LYS A CA 1
ATOM 649 C C . LYS A 1 81 ? -17.619 -3.268 26.627 1.00 83.62 81 LYS A C 1
ATOM 651 O O . LYS A 1 81 ? -18.513 -3.698 25.911 1.00 83.62 81 LYS A O 1
ATOM 656 N N . ASN A 1 82 ? -16.749 -4.037 27.286 1.00 84.81 82 ASN A N 1
ATOM 657 C CA . ASN A 1 82 ? -16.605 -5.499 27.179 1.00 84.81 82 ASN A CA 1
ATOM 658 C C . ASN A 1 82 ? -15.901 -6.025 25.917 1.00 84.81 82 ASN A C 1
ATOM 660 O O . ASN A 1 82 ? -15.874 -7.236 25.730 1.00 84.81 82 ASN A O 1
ATOM 664 N N . LEU A 1 83 ? -15.295 -5.158 25.104 1.00 91.00 83 LEU A N 1
ATOM 665 C CA . LEU A 1 83 ? -14.485 -5.567 23.956 1.00 91.00 83 LEU A CA 1
ATOM 666 C C . LEU A 1 83 ? -12.992 -5.318 24.195 1.00 91.00 83 LEU A C 1
ATOM 668 O O . LEU A 1 83 ? -12.601 -4.444 24.978 1.00 91.00 83 LEU A O 1
ATOM 672 N N . HIS A 1 84 ? -12.166 -6.079 23.486 1.00 89.81 84 HIS A N 1
ATOM 673 C CA . HIS A 1 84 ? -10.712 -6.002 23.488 1.00 89.81 84 HIS A CA 1
ATOM 674 C C . HIS A 1 84 ? -10.218 -5.390 22.182 1.00 89.81 84 HIS A C 1
ATOM 676 O O . HIS A 1 84 ? -10.594 -5.833 21.096 1.00 89.81 84 HIS A O 1
ATOM 682 N N . ALA A 1 85 ? -9.330 -4.405 22.273 1.00 90.44 85 ALA A N 1
ATOM 683 C CA . ALA A 1 85 ? -8.686 -3.840 21.094 1.00 90.44 85 ALA A CA 1
ATOM 684 C C . ALA A 1 85 ? -7.708 -4.855 20.481 1.00 90.44 85 ALA A C 1
ATOM 686 O O . ALA A 1 85 ? -6.788 -5.330 21.156 1.00 90.44 85 ALA A O 1
ATOM 687 N N . HIS A 1 86 ? -7.883 -5.167 19.199 1.00 90.38 86 HIS A N 1
ATOM 688 C CA . HIS A 1 86 ? -7.023 -6.059 18.428 1.00 90.38 86 HIS A CA 1
ATOM 689 C C . HIS A 1 86 ? -6.753 -5.445 17.050 1.00 90.38 86 HIS A C 1
ATOM 691 O O . HIS A 1 86 ? -7.580 -5.506 16.144 1.00 90.38 86 HIS A O 1
ATOM 697 N N . PHE A 1 87 ? -5.569 -4.850 16.889 1.00 88.25 87 PHE A N 1
ATOM 698 C CA . PHE A 1 87 ? -5.197 -4.084 15.695 1.00 88.25 87 PHE A CA 1
ATOM 699 C C . PHE A 1 87 ? -6.221 -2.991 15.363 1.00 88.25 87 PHE A C 1
ATOM 701 O O . PHE A 1 87 ? -6.356 -2.053 16.135 1.00 88.25 87 PHE A O 1
ATOM 708 N N . ASP A 1 88 ? -6.903 -3.070 14.224 1.00 86.12 88 ASP A N 1
ATOM 709 C CA . ASP A 1 88 ? -7.883 -2.105 13.712 1.00 86.12 88 ASP A CA 1
ATOM 710 C C . ASP A 1 88 ? -9.342 -2.466 14.048 1.00 86.12 88 ASP A C 1
ATOM 712 O O . ASP A 1 88 ? -10.262 -1.809 13.564 1.00 86.12 88 ASP A O 1
ATOM 716 N N . THR A 1 89 ? -9.565 -3.472 14.898 1.00 88.94 89 THR A N 1
ATOM 717 C CA . THR A 1 89 ? -10.897 -3.959 15.282 1.00 88.94 89 THR A CA 1
ATOM 718 C C . THR A 1 89 ? -11.007 -4.199 16.791 1.00 88.94 89 THR A C 1
ATOM 720 O O . THR A 1 89 ? -10.008 -4.279 17.513 1.00 88.94 89 THR A O 1
ATOM 723 N N . CYS A 1 90 ? -12.239 -4.294 17.273 1.00 91.50 90 CYS A N 1
ATOM 724 C CA . CYS A 1 90 ? -12.616 -4.641 18.627 1.00 91.50 90 CYS A CA 1
ATOM 725 C C . CYS A 1 90 ? -13.249 -6.033 18.628 1.00 91.50 90 CYS A C 1
ATOM 727 O O . CYS A 1 90 ? -14.201 -6.300 17.901 1.00 91.50 90 CYS A O 1
ATOM 729 N N . VAL A 1 91 ? -12.724 -6.930 19.457 1.00 90.88 91 VAL A N 1
ATOM 730 C CA . VAL A 1 91 ? -13.163 -8.331 19.524 1.00 90.88 91 VAL A CA 1
ATOM 731 C C . VAL A 1 91 ? -13.670 -8.668 20.920 1.00 90.88 91 VAL A C 1
ATOM 733 O O . VAL A 1 91 ? -13.209 -8.096 21.897 1.00 90.88 91 VAL A O 1
ATOM 736 N N . GLU A 1 92 ? -14.613 -9.602 21.038 1.00 90.38 92 GLU A N 1
ATOM 737 C CA . GLU A 1 92 ? -15.120 -10.052 22.348 1.00 90.38 92 GLU A CA 1
ATOM 738 C C . GLU A 1 92 ? -14.124 -10.937 23.107 1.00 90.38 92 GLU A C 1
ATOM 740 O O . GLU A 1 92 ? -14.184 -11.046 24.329 1.00 90.38 92 GLU A O 1
ATOM 745 N N . THR A 1 93 ? -13.235 -11.617 22.380 1.00 87.56 93 THR A N 1
ATOM 746 C CA . THR A 1 93 ? -12.194 -12.486 22.938 1.00 87.56 93 THR A CA 1
ATOM 747 C C . THR A 1 93 ? -10.929 -12.399 22.091 1.00 87.56 93 THR A C 1
ATOM 749 O O . THR A 1 93 ? -10.997 -12.293 20.864 1.00 87.56 93 THR A O 1
ATOM 752 N N . CYS A 1 94 ? -9.758 -12.438 22.734 1.00 87.50 94 CYS A N 1
ATOM 753 C CA . CYS A 1 94 ? -8.491 -12.362 22.012 1.00 87.50 94 CYS A CA 1
ATOM 754 C C . CYS A 1 94 ? -8.224 -13.635 21.181 1.00 87.50 94 CYS A C 1
ATOM 756 O O . CYS A 1 94 ? -8.387 -14.744 21.696 1.00 87.50 94 CYS A O 1
ATOM 758 N N . PRO A 1 95 ? -7.771 -13.503 19.916 1.00 86.81 95 PRO A N 1
ATOM 759 C CA . PRO A 1 95 ? -7.415 -14.645 19.074 1.00 86.81 95 PRO A CA 1
ATOM 760 C C . PRO A 1 95 ? -6.243 -15.467 19.626 1.00 86.81 95 PRO A C 1
ATOM 762 O O . PRO A 1 95 ? -5.441 -14.999 20.435 1.00 86.81 95 PRO A O 1
ATOM 765 N N . THR A 1 96 ? -6.086 -16.698 19.129 1.00 83.56 96 THR A N 1
ATOM 766 C CA . THR A 1 96 ? -4.978 -17.584 19.521 1.00 83.56 96 THR A CA 1
ATOM 767 C C . THR A 1 96 ? -3.615 -16.932 19.269 1.00 83.56 96 THR A C 1
ATOM 769 O O . THR A 1 96 ? -3.364 -16.394 18.193 1.00 83.56 96 THR A O 1
ATOM 772 N N . GLY A 1 97 ? -2.713 -17.014 20.251 1.00 83.00 97 GLY A N 1
ATOM 773 C CA . GLY A 1 97 ? -1.400 -16.357 20.187 1.00 83.00 97 GLY A CA 1
ATOM 774 C C . GLY A 1 97 ? -1.395 -14.919 20.716 1.00 83.00 97 GLY A C 1
ATOM 775 O O . GLY A 1 97 ? -0.334 -14.292 20.749 1.00 83.00 97 GLY A O 1
ATOM 776 N N . PHE A 1 98 ? -2.548 -14.428 21.179 1.00 86.62 98 PHE A N 1
ATOM 777 C CA . PHE A 1 98 ? -2.698 -13.169 21.895 1.00 86.62 98 PHE A CA 1
ATOM 778 C C . PHE A 1 98 ? -3.308 -13.412 23.278 1.00 86.62 98 PHE A C 1
ATOM 780 O O . PHE A 1 98 ? -4.044 -14.374 23.486 1.00 86.62 98 PHE A O 1
ATOM 787 N N . CYS A 1 99 ? -3.005 -12.534 24.226 1.00 85.56 99 CYS A N 1
ATOM 788 C CA . CYS A 1 99 ? -3.590 -12.517 25.564 1.00 85.56 99 CYS A CA 1
ATOM 789 C C . CYS A 1 99 ? -4.249 -11.175 25.856 1.00 85.56 99 CYS A C 1
ATOM 791 O O . CYS A 1 99 ? -3.848 -10.139 25.314 1.00 85.56 99 CYS A O 1
ATOM 793 N N . GLU A 1 100 ? -5.243 -11.207 26.737 1.00 86.56 100 GLU A N 1
ATOM 794 C CA . GLU A 1 100 ? -5.854 -10.007 27.290 1.00 86.56 100 GLU A CA 1
ATOM 795 C C . GLU A 1 100 ? -4.876 -9.322 28.249 1.00 86.56 100 GLU A C 1
ATOM 797 O O . GLU A 1 100 ? -4.348 -9.937 29.172 1.00 86.56 100 GLU A O 1
ATOM 802 N N . VAL A 1 101 ? -4.636 -8.030 28.028 1.00 85.62 101 VAL A N 1
ATOM 803 C CA . VAL A 1 101 ? -3.867 -7.178 28.936 1.00 85.62 101 VAL A CA 1
ATOM 804 C C . VAL A 1 101 ? -4.640 -5.888 29.160 1.00 85.62 101 VAL A C 1
ATOM 806 O O . VAL A 1 101 ? -5.122 -5.272 28.208 1.00 85.62 101 VAL A O 1
ATOM 809 N N . LEU A 1 102 ? -4.723 -5.450 30.414 1.00 86.06 102 LEU A N 1
ATOM 810 C CA . LEU A 1 102 ? -5.253 -4.135 30.750 1.00 86.06 102 LEU A CA 1
ATOM 811 C C . LEU A 1 102 ? -4.131 -3.091 30.628 1.00 86.06 102 LEU A C 1
ATOM 813 O O . LEU A 1 102 ? -3.191 -3.091 31.423 1.00 86.06 102 LEU A O 1
ATOM 817 N N . LYS A 1 103 ? -4.213 -2.208 29.630 1.00 83.44 103 LYS A N 1
ATOM 818 C CA . LYS A 1 103 ? -3.297 -1.069 29.448 1.00 83.44 103 LYS A CA 1
ATOM 819 C C . LYS A 1 103 ? -4.079 0.221 29.630 1.00 83.44 103 LYS A C 1
ATOM 821 O O . LYS A 1 103 ? -5.054 0.439 28.922 1.00 83.44 103 LYS A O 1
ATOM 826 N N . ASP A 1 104 ? -3.688 1.033 30.609 1.00 83.25 104 ASP A N 1
ATOM 827 C CA . ASP A 1 104 ? -4.327 2.323 30.911 1.00 83.25 104 ASP A CA 1
ATOM 828 C C . ASP A 1 104 ? -5.862 2.239 31.076 1.00 83.25 104 ASP A C 1
ATOM 830 O O . ASP A 1 104 ? -6.606 3.138 30.697 1.00 83.25 104 ASP A O 1
ATOM 834 N N . GLY A 1 105 ? -6.354 1.128 31.640 1.00 80.44 105 GLY A N 1
ATOM 835 C CA . GLY A 1 105 ? -7.789 0.878 31.839 1.00 80.44 105 GLY A CA 1
ATOM 836 C C . GLY A 1 105 ? -8.538 0.341 30.613 1.00 80.44 105 GLY A C 1
ATOM 837 O O . GLY A 1 105 ? -9.737 0.082 30.711 1.00 80.44 105 GLY A O 1
ATOM 838 N N . VAL A 1 106 ? -7.853 0.118 29.488 1.00 83.50 106 VAL A N 1
ATOM 839 C CA . VAL A 1 106 ? -8.408 -0.473 28.262 1.00 83.50 106 VAL A CA 1
ATOM 840 C C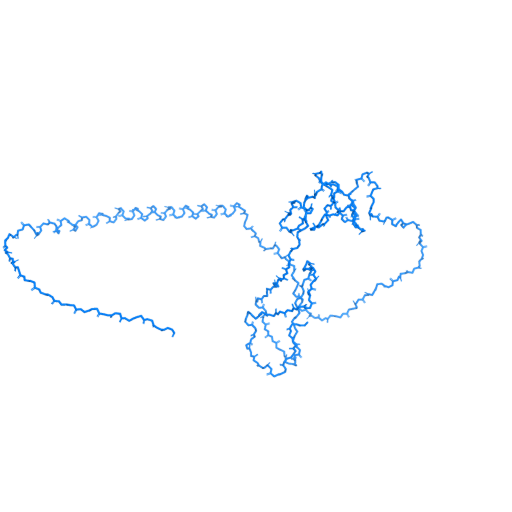 . VAL A 1 106 ? -7.952 -1.925 28.121 1.00 83.50 106 VAL A C 1
ATOM 842 O O . VAL A 1 106 ? -6.792 -2.254 28.370 1.00 83.50 106 VAL A O 1
ATOM 845 N N . ARG A 1 107 ? -8.865 -2.812 27.714 1.00 87.75 107 ARG A N 1
ATOM 846 C CA . ARG A 1 107 ? -8.556 -4.216 27.414 1.00 87.75 107 ARG A CA 1
ATOM 847 C C . ARG A 1 107 ? -7.960 -4.322 26.011 1.00 87.75 107 ARG A C 1
ATOM 849 O O . ARG A 1 107 ? -8.600 -3.922 25.041 1.00 87.75 107 ARG A O 1
ATOM 856 N N . VAL A 1 108 ? -6.748 -4.856 25.892 1.00 88.38 108 VAL A N 1
ATOM 857 C CA . VAL A 1 108 ? -6.000 -4.931 24.626 1.00 88.38 108 VAL A CA 1
ATOM 858 C C . VAL A 1 108 ? -5.445 -6.337 24.425 1.00 88.38 108 VAL A C 1
ATOM 860 O O . VAL A 1 108 ? -4.862 -6.915 25.343 1.00 88.38 108 VAL A O 1
ATOM 863 N N . CYS A 1 109 ? -5.560 -6.864 23.209 1.00 88.50 109 CYS A N 1
ATOM 864 C CA . CYS A 1 109 ? -4.941 -8.123 22.820 1.00 88.50 109 CYS A CA 1
ATOM 865 C C . CYS A 1 109 ? -3.459 -7.909 22.489 1.00 88.50 109 CYS A C 1
ATOM 867 O O . CYS A 1 109 ? -3.110 -7.202 21.544 1.00 88.50 109 CYS A O 1
ATOM 869 N N . THR A 1 110 ? -2.567 -8.527 23.263 1.00 86.69 110 THR A N 1
ATOM 870 C CA . THR A 1 110 ? -1.110 -8.442 23.063 1.00 86.69 110 THR A CA 1
ATOM 871 C C . THR A 1 110 ? -0.556 -9.801 22.644 1.00 86.69 110 THR A C 1
ATOM 873 O O . THR A 1 110 ? -0.944 -10.817 23.210 1.00 86.69 110 THR A O 1
ATOM 876 N N . ALA A 1 111 ? 0.347 -9.835 21.659 1.00 85.94 111 ALA A N 1
ATOM 877 C CA . ALA A 1 111 ? 0.983 -11.075 21.212 1.00 85.94 111 ALA A CA 1
ATOM 878 C C . ALA A 1 111 ? 1.822 -11.716 22.337 1.00 85.94 111 ALA A C 1
ATOM 880 O O . ALA A 1 111 ? 2.489 -11.006 23.093 1.00 85.94 111 ALA A O 1
ATOM 881 N N . CYS A 1 112 ? 1.818 -13.049 22.439 1.00 82.50 112 CYS A N 1
ATOM 882 C CA . CYS A 1 112 ? 2.649 -13.772 23.412 1.00 82.50 112 CYS A CA 1
ATOM 883 C C . CYS A 1 112 ? 4.163 -13.536 23.131 1.00 82.50 112 CYS A C 1
ATOM 885 O O . CYS A 1 112 ? 4.548 -13.411 21.964 1.00 82.50 112 CYS A O 1
ATOM 887 N N . PRO A 1 113 ? 5.059 -13.561 24.144 1.00 80.94 113 PRO A N 1
ATOM 888 C CA . PRO A 1 113 ? 4.819 -13.806 25.569 1.00 80.94 113 PRO A CA 1
ATOM 889 C C . PRO A 1 113 ? 4.265 -12.578 26.303 1.00 80.94 113 PRO A C 1
ATOM 891 O O . PRO A 1 113 ? 4.732 -11.456 26.122 1.00 80.94 113 PRO A O 1
ATOM 894 N N . CYS A 1 114 ? 3.273 -12.808 27.160 1.00 73.00 114 CYS A N 1
ATOM 895 C CA . CYS A 1 114 ? 2.584 -11.742 27.880 1.00 73.00 114 CYS A CA 1
ATOM 896 C C . CYS A 1 114 ? 3.467 -11.178 29.002 1.00 73.00 114 CYS A C 1
ATOM 898 O O . CYS A 1 114 ? 4.176 -11.947 29.660 1.00 73.00 114 CYS A O 1
ATOM 900 N N . PRO A 1 115 ? 3.413 -9.860 29.272 1.00 71.50 115 PRO A N 1
ATOM 901 C CA . PRO A 1 115 ? 3.930 -9.314 30.520 1.00 71.50 115 PRO A CA 1
ATOM 902 C C . PRO A 1 115 ? 3.265 -10.060 31.679 1.00 71.50 115 PRO A C 1
ATOM 904 O O . PRO A 1 115 ? 2.052 -10.258 31.636 1.00 71.50 115 PRO A O 1
ATOM 907 N N . ALA A 1 116 ? 4.050 -10.500 32.667 1.00 56.00 116 ALA A N 1
ATOM 908 C CA . ALA A 1 116 ? 3.567 -11.255 33.821 1.00 56.00 116 ALA A CA 1
ATOM 909 C C . ALA A 1 116 ? 2.524 -10.434 34.594 1.00 56.00 116 ALA A C 1
ATOM 911 O O . ALA A 1 116 ? 2.847 -9.651 35.484 1.00 56.00 116 ALA A O 1
ATOM 912 N N . THR A 1 117 ? 1.268 -10.587 34.203 1.00 52.69 117 THR A N 1
ATOM 913 C CA . THR A 1 117 ? 0.103 -10.174 34.967 1.00 52.69 117 THR A CA 1
ATOM 914 C C . THR A 1 117 ? -0.363 -11.426 35.696 1.00 52.69 117 THR A C 1
ATOM 916 O O . THR A 1 117 ? -0.276 -12.529 35.161 1.00 52.69 117 THR A O 1
ATOM 919 N N . ASN A 1 118 ? -0.764 -11.282 36.957 1.00 51.41 118 ASN A N 1
ATOM 920 C CA . ASN A 1 118 ? -1.116 -12.396 37.845 1.00 51.41 118 ASN A CA 1
ATOM 921 C C . ASN A 1 118 ? -2.410 -13.132 37.440 1.00 51.41 118 ASN A C 1
ATOM 923 O O . ASN A 1 118 ? -2.933 -13.910 38.232 1.00 51.41 118 ASN A O 1
ATOM 927 N N . ASP A 1 119 ? -2.909 -12.906 36.227 1.00 51.47 119 ASP A N 1
ATOM 928 C CA . ASP A 1 119 ? -4.193 -13.397 35.762 1.00 51.47 119 ASP A CA 1
ATOM 929 C C . ASP A 1 119 ? -3.981 -14.415 34.641 1.00 51.47 119 ASP A C 1
ATOM 931 O O . ASP A 1 119 ? -3.633 -14.103 33.502 1.00 51.47 119 ASP A O 1
ATOM 935 N N . ASP A 1 120 ? -4.190 -15.675 35.009 1.00 50.69 120 ASP A N 1
ATOM 936 C CA . ASP A 1 120 ? -4.115 -16.866 34.165 1.00 50.69 120 ASP A CA 1
ATOM 937 C C . ASP A 1 120 ? -5.363 -16.970 33.263 1.00 50.69 120 ASP A C 1
ATOM 939 O O . ASP A 1 120 ? -6.143 -17.925 33.318 1.00 50.69 120 ASP A O 1
ATOM 943 N N . HIS A 1 121 ? -5.608 -15.937 32.453 1.00 52.09 121 HIS A N 1
ATOM 944 C CA . HIS A 1 121 ? -6.780 -15.853 31.586 1.00 52.09 121 HIS A CA 1
ATOM 945 C C . HIS A 1 121 ? -6.390 -15.791 30.099 1.00 52.09 121 HIS A C 1
ATOM 947 O O . HIS A 1 121 ? -6.234 -14.740 29.488 1.00 52.09 121 HIS A O 1
ATOM 953 N N . GLY A 1 122 ? -6.301 -16.985 29.496 1.00 55.16 122 GLY A N 1
ATOM 954 C CA . GLY A 1 122 ? -7.192 -17.295 28.371 1.00 55.16 122 GLY A CA 1
ATOM 955 C C . GLY A 1 122 ? -6.713 -17.093 26.930 1.00 55.16 122 GLY A C 1
ATOM 956 O O . GLY A 1 122 ? -7.564 -16.854 26.081 1.00 55.16 122 GLY A O 1
ATOM 957 N N . GLY A 1 123 ? -5.423 -17.232 26.595 1.00 58.50 123 GLY A N 1
ATOM 958 C CA . GLY A 1 123 ? -5.031 -17.141 25.170 1.00 58.50 123 GLY A CA 1
ATOM 959 C C . GLY A 1 123 ? -3.710 -17.777 24.726 1.00 58.50 123 GLY A C 1
ATOM 960 O O . GLY A 1 123 ? -3.592 -18.209 23.574 1.00 58.50 123 GLY A O 1
ATOM 961 N N . CYS A 1 124 ? -2.719 -17.906 25.614 1.00 65.69 124 CYS A N 1
ATOM 962 C CA . CYS A 1 124 ? -1.434 -18.525 25.270 1.00 65.69 124 CYS A CA 1
ATOM 963 C C . CYS A 1 124 ? -1.416 -20.005 25.702 1.00 65.69 124 CYS A C 1
ATOM 965 O O . CYS A 1 124 ? -1.362 -20.321 26.889 1.00 65.69 124 CYS A O 1
ATOM 967 N N . PHE A 1 125 ? -1.422 -20.936 24.741 1.00 59.25 125 PHE A N 1
ATOM 968 C CA . PHE A 1 125 ? -1.201 -22.361 25.019 1.00 59.25 125 PHE A CA 1
ATOM 969 C C . PHE A 1 125 ? 0.251 -22.581 25.480 1.00 59.25 125 PHE A C 1
ATOM 971 O O . PHE A 1 125 ? 1.178 -22.633 24.669 1.00 59.25 125 PHE A O 1
ATOM 978 N N . HIS A 1 126 ? 0.472 -22.754 26.784 1.00 48.72 126 HIS A N 1
ATOM 979 C CA . HIS A 1 126 ? 1.752 -23.233 27.303 1.00 48.72 126 HIS A CA 1
ATOM 980 C C . HIS A 1 126 ? 1.908 -24.730 26.997 1.00 48.72 126 HIS A C 1
ATOM 982 O O . HIS A 1 126 ? 1.498 -25.588 27.780 1.00 48.72 126 HIS A O 1
ATOM 988 N N . ARG A 1 127 ? 2.562 -25.090 25.884 1.00 42.06 127 ARG A N 1
ATOM 989 C CA . ARG A 1 127 ? 3.119 -26.446 25.758 1.00 42.06 127 ARG A CA 1
ATOM 990 C C . ARG A 1 127 ? 4.363 -26.530 26.642 1.00 42.06 127 ARG A C 1
ATOM 992 O O . ARG A 1 127 ? 5.462 -26.188 26.215 1.00 42.06 127 ARG A O 1
ATOM 999 N N . SER A 1 128 ? 4.180 -26.974 27.883 1.00 39.66 128 SER A N 1
ATOM 1000 C CA . SER A 1 128 ? 5.273 -27.334 28.788 1.00 39.66 128 SER A CA 1
ATOM 1001 C C . SER A 1 128 ? 6.134 -28.422 28.135 1.00 39.66 128 SER A C 1
ATOM 1003 O O . SER A 1 128 ? 5.749 -29.590 28.085 1.00 39.66 128 SER A O 1
ATOM 1005 N N . GLN A 1 129 ? 7.296 -28.056 27.587 1.00 45.69 129 GLN A N 1
ATOM 1006 C CA . GLN A 1 129 ? 8.336 -29.023 27.241 1.00 45.69 129 GLN A CA 1
ATOM 1007 C C . GLN A 1 129 ? 9.010 -29.492 28.536 1.00 45.69 129 GLN A C 1
ATOM 1009 O O . GLN A 1 129 ? 10.076 -29.010 28.912 1.00 45.69 129 GLN A O 1
ATOM 1014 N N . LYS A 1 130 ? 8.396 -30.451 29.230 1.00 42.66 130 LYS A N 1
ATOM 1015 C CA . LYS A 1 130 ? 9.113 -31.308 30.180 1.00 42.66 130 LYS A CA 1
ATOM 1016 C C . LYS A 1 130 ? 9.124 -32.735 29.639 1.00 42.66 130 LYS A C 1
ATOM 1018 O O . LYS A 1 130 ? 8.140 -33.451 29.751 1.00 42.66 130 LYS A O 1
ATOM 1023 N N . GLY A 1 131 ? 10.273 -33.116 29.075 1.00 32.97 131 GLY A N 1
ATOM 1024 C CA . GLY A 1 131 ? 10.672 -34.507 28.852 1.00 32.97 131 GLY A CA 1
ATOM 1025 C C . GLY A 1 131 ? 10.589 -35.005 27.409 1.00 32.97 131 GLY A C 1
ATOM 1026 O O . GLY A 1 131 ? 9.594 -35.605 27.033 1.00 32.97 131 GLY A O 1
ATOM 1027 N N . LEU A 1 132 ? 11.672 -34.840 26.639 1.00 34.72 132 LEU A N 1
ATOM 1028 C CA . LEU A 1 132 ? 12.370 -35.972 26.011 1.00 34.72 132 LEU A CA 1
ATOM 1029 C C . LEU A 1 132 ? 13.727 -35.499 25.470 1.00 34.72 132 LEU A C 1
ATOM 1031 O O . LEU A 1 132 ? 13.857 -35.007 24.350 1.00 34.72 132 LEU A O 1
ATOM 1035 N N . ALA A 1 133 ? 14.763 -35.670 26.288 1.00 45.69 133 ALA A N 1
ATOM 1036 C CA . ALA A 1 133 ? 16.083 -35.933 25.748 1.00 45.69 133 ALA A CA 1
ATOM 1037 C C . ALA A 1 133 ? 15.978 -37.255 24.978 1.00 45.69 133 ALA A C 1
ATOM 1039 O O . ALA A 1 133 ? 15.755 -38.293 25.595 1.00 45.69 133 ALA A O 1
ATOM 1040 N N . ASN A 1 134 ? 16.006 -37.176 23.645 1.00 36.22 134 ASN A N 1
ATOM 1041 C CA . ASN A 1 134 ? 16.645 -38.111 22.710 1.00 36.22 134 ASN A CA 1
ATOM 1042 C C . ASN A 1 134 ? 15.969 -38.061 21.332 1.00 36.22 134 ASN A C 1
ATOM 1044 O O . ASN A 1 134 ? 14.827 -38.469 21.162 1.00 36.22 134 ASN A O 1
ATOM 1048 N N . GLY A 1 135 ? 16.750 -37.634 20.336 1.00 36.62 135 GLY A N 1
ATOM 1049 C CA . GLY A 1 135 ? 16.716 -38.202 18.989 1.00 36.62 135 GLY A CA 1
ATOM 1050 C C . GLY A 1 135 ? 15.507 -37.895 18.104 1.00 36.62 135 GLY A C 1
ATOM 1051 O O . GLY A 1 135 ? 14.607 -38.717 17.983 1.00 36.62 135 GLY A O 1
ATOM 1052 N N . LYS A 1 136 ? 15.581 -36.778 17.371 1.00 33.34 136 LYS A N 1
ATOM 1053 C CA . LYS A 1 136 ? 15.418 -36.671 15.901 1.00 33.34 136 LYS A CA 1
ATOM 1054 C C . LYS A 1 136 ? 15.205 -35.200 15.554 1.00 33.34 136 LYS A C 1
ATOM 1056 O O . LYS A 1 136 ? 14.107 -34.671 15.690 1.00 33.34 136 LYS A O 1
ATOM 1061 N N . GLN A 1 137 ? 16.272 -34.544 15.106 1.00 36.94 137 GLN A N 1
ATOM 1062 C CA . GLN A 1 137 ? 16.155 -33.261 14.425 1.00 36.94 137 GLN A CA 1
ATOM 1063 C C . GLN A 1 137 ? 15.394 -33.506 13.119 1.00 36.94 137 GLN A C 1
ATOM 1065 O O . GLN A 1 137 ? 15.862 -34.243 12.254 1.00 36.94 137 GLN A O 1
ATOM 1070 N N . GLN A 1 138 ? 14.190 -32.951 13.003 1.00 34.25 138 GLN A N 1
ATOM 1071 C CA . GLN A 1 138 ? 13.513 -32.861 11.717 1.00 34.25 138 GLN A CA 1
ATOM 1072 C C . GLN A 1 138 ? 14.092 -31.653 10.985 1.00 34.25 138 GLN A C 1
ATOM 1074 O O . GLN A 1 138 ? 14.130 -30.547 11.521 1.00 34.25 138 GLN A O 1
ATOM 1079 N N . HIS A 1 139 ? 14.622 -31.928 9.796 1.00 28.42 139 HIS A N 1
ATOM 1080 C CA . HIS A 1 139 ? 15.298 -30.998 8.906 1.00 28.42 139 HIS A CA 1
ATOM 1081 C C . HIS A 1 139 ? 14.530 -29.682 8.738 1.00 28.42 139 HIS A C 1
ATOM 1083 O O . HIS A 1 139 ? 13.458 -29.647 8.137 1.00 28.42 139 HIS A O 1
ATOM 1089 N N . ALA A 1 140 ? 15.136 -28.587 9.194 1.00 31.05 140 ALA A N 1
ATOM 1090 C CA . ALA A 1 140 ? 14.917 -27.295 8.571 1.00 31.05 140 ALA A CA 1
ATOM 1091 C C . ALA A 1 140 ? 15.558 -27.356 7.177 1.00 31.05 140 ALA A C 1
ATOM 1093 O O . ALA A 1 140 ? 16.753 -27.629 7.053 1.00 31.05 140 ALA A O 1
ATOM 1094 N N . LEU A 1 141 ? 14.760 -27.148 6.130 1.00 32.25 141 LEU A N 1
ATOM 1095 C CA . LEU A 1 141 ? 15.262 -26.917 4.779 1.00 32.25 141 LEU A CA 1
ATOM 1096 C C . LEU A 1 141 ? 16.136 -25.655 4.803 1.00 32.25 141 LEU A C 1
ATOM 1098 O O . LEU A 1 141 ? 15.629 -24.538 4.871 1.00 32.25 141 LEU A O 1
ATOM 1102 N N . GLN A 1 142 ? 17.453 -25.847 4.779 1.00 31.77 142 GLN A N 1
ATOM 1103 C CA . GLN A 1 142 ? 18.407 -24.808 4.406 1.00 31.77 142 GLN A CA 1
ATOM 1104 C C . GLN A 1 142 ? 18.319 -24.609 2.887 1.00 31.77 142 GLN A C 1
ATOM 1106 O O . GLN A 1 142 ? 18.454 -25.590 2.152 1.00 31.77 142 GLN A O 1
ATOM 1111 N N . PRO A 1 143 ? 18.138 -23.382 2.375 1.00 31.70 143 PRO A N 1
ATOM 1112 C CA . PRO A 1 143 ? 18.541 -23.074 1.016 1.00 31.70 143 PRO A CA 1
ATOM 1113 C C . PRO A 1 143 ? 20.053 -22.849 1.025 1.00 31.70 143 PRO A C 1
ATOM 1115 O O . PRO A 1 143 ? 20.557 -21.977 1.731 1.00 31.70 143 PRO A O 1
ATOM 1118 N N . GLY A 1 144 ? 20.742 -23.709 0.282 1.00 28.38 144 GLY A N 1
ATOM 1119 C CA . GLY A 1 144 ? 22.189 -23.798 0.224 1.00 28.38 144 GLY A CA 1
ATOM 1120 C C . GLY A 1 144 ? 22.893 -22.603 -0.406 1.00 28.38 144 GLY A C 1
ATOM 1121 O O . GLY A 1 144 ? 22.306 -21.717 -1.031 1.00 28.38 144 GLY A O 1
ATOM 1122 N N . ASP A 1 145 ? 24.202 -22.656 -0.218 1.00 31.94 145 ASP A N 1
ATOM 1123 C CA . ASP A 1 145 ? 25.194 -21.687 -0.636 1.00 31.94 145 ASP A CA 1
ATOM 1124 C C . ASP A 1 145 ? 25.220 -21.542 -2.163 1.00 31.94 145 ASP A C 1
ATOM 1126 O O . ASP A 1 145 ? 25.491 -22.480 -2.914 1.00 31.94 145 ASP A O 1
ATOM 1130 N N . GLY A 1 146 ? 24.930 -20.328 -2.619 1.00 29.67 146 GLY A N 1
ATOM 1131 C CA . GLY A 1 146 ? 24.959 -19.932 -4.018 1.00 29.67 146 GLY A CA 1
ATOM 1132 C C . GLY A 1 146 ? 25.225 -18.439 -4.112 1.00 29.67 146 GLY A C 1
ATOM 1133 O O . GLY A 1 146 ? 24.304 -17.638 -4.243 1.00 29.67 146 GLY A O 1
ATOM 1134 N N . GLU A 1 147 ? 26.499 -18.071 -4.012 1.00 36.44 147 GLU A N 1
ATOM 1135 C CA . GLU A 1 147 ? 27.027 -16.729 -4.260 1.00 36.44 147 GLU A CA 1
ATOM 1136 C C . GLU A 1 147 ? 26.622 -16.256 -5.673 1.00 36.44 147 GLU A C 1
ATOM 1138 O O . GLU A 1 147 ? 27.278 -16.558 -6.669 1.00 36.44 147 GLU A O 1
ATOM 1143 N N . GLN A 1 148 ? 25.529 -15.498 -5.781 1.00 30.97 148 GLN A N 1
ATOM 1144 C CA . GLN A 1 148 ? 25.251 -14.643 -6.933 1.00 30.97 148 GLN A CA 1
ATOM 1145 C C . GLN A 1 148 ? 24.810 -13.266 -6.436 1.00 30.97 148 GLN A C 1
ATOM 1147 O O . GLN A 1 148 ? 23.894 -13.129 -5.628 1.00 30.97 148 GLN A O 1
ATOM 1152 N N . ARG A 1 149 ? 25.503 -12.223 -6.903 1.00 39.91 149 ARG A N 1
ATOM 1153 C CA . ARG A 1 149 ? 25.232 -10.821 -6.560 1.00 39.91 149 ARG A CA 1
ATOM 1154 C C . ARG A 1 149 ? 23.879 -10.378 -7.133 1.00 39.91 149 ARG A C 1
ATOM 1156 O O . ARG A 1 149 ? 23.816 -9.875 -8.253 1.00 39.91 149 ARG A O 1
ATOM 1163 N N . TYR A 1 150 ? 22.819 -10.526 -6.344 1.00 33.66 150 TYR A N 1
ATOM 1164 C CA . TYR A 1 150 ? 21.510 -9.912 -6.575 1.00 33.66 150 TYR A CA 1
ATOM 1165 C C . TYR A 1 150 ? 21.461 -8.513 -5.950 1.00 33.66 150 TYR A C 1
ATOM 1167 O O . TYR A 1 150 ? 21.787 -8.326 -4.778 1.00 33.66 150 TYR A O 1
ATOM 1175 N N . GLY A 1 151 ? 21.026 -7.519 -6.725 1.00 40.03 151 GLY A N 1
ATOM 1176 C CA . GLY A 1 151 ? 20.667 -6.206 -6.197 1.00 40.03 151 GLY A CA 1
ATOM 1177 C C . GLY A 1 151 ? 19.257 -6.245 -5.616 1.00 40.03 151 GLY A C 1
ATOM 1178 O O . GLY A 1 151 ? 18.307 -5.917 -6.315 1.00 40.03 151 GLY A O 1
ATOM 1179 N N . VAL A 1 152 ? 19.112 -6.665 -4.358 1.00 38.56 152 VAL A N 1
ATOM 1180 C CA . VAL A 1 152 ? 17.836 -6.590 -3.630 1.00 38.56 152 VAL A CA 1
ATOM 1181 C C . VAL A 1 152 ? 17.684 -5.175 -3.073 1.00 38.56 152 VAL A C 1
ATOM 1183 O O . VAL A 1 152 ? 18.389 -4.794 -2.135 1.00 38.56 152 VAL A O 1
ATOM 1186 N N . LEU A 1 153 ? 16.768 -4.383 -3.634 1.00 51.44 153 LEU A N 1
ATOM 1187 C CA . LEU A 1 153 ? 16.361 -3.120 -3.021 1.00 51.44 153 LEU A CA 1
ATOM 1188 C C . LEU A 1 153 ? 15.339 -3.423 -1.926 1.00 51.44 153 LEU A C 1
ATOM 1190 O O . LEU A 1 153 ? 14.149 -3.576 -2.178 1.00 51.44 153 LEU A O 1
ATOM 1194 N N . ARG A 1 154 ? 15.840 -3.541 -0.695 1.00 42.09 154 ARG A N 1
ATOM 1195 C CA . ARG A 1 154 ? 15.012 -3.603 0.510 1.00 42.09 154 ARG A CA 1
ATOM 1196 C C . ARG A 1 154 ? 14.613 -2.190 0.893 1.00 42.09 154 ARG A C 1
ATOM 1198 O O . ARG A 1 154 ? 15.487 -1.371 1.183 1.00 42.09 154 ARG A O 1
ATOM 1205 N N . ASN A 1 155 ? 13.316 -1.930 1.005 1.00 42.38 155 ASN A N 1
ATOM 1206 C CA . ASN A 1 155 ? 12.846 -0.789 1.780 1.00 42.38 155 ASN A CA 1
ATOM 1207 C C . ASN A 1 155 ? 13.046 -1.097 3.272 1.00 42.38 155 ASN A C 1
ATOM 1209 O O . ASN A 1 155 ? 12.111 -1.396 4.007 1.00 42.38 155 ASN A O 1
ATOM 1213 N N . LYS A 1 156 ? 14.290 -0.991 3.750 1.00 36.19 156 LYS A N 1
ATOM 1214 C CA . LYS A 1 156 ? 14.505 -0.531 5.121 1.00 36.19 156 LYS A CA 1
ATOM 1215 C C . LYS A 1 156 ? 14.162 0.953 5.077 1.00 36.19 156 LYS A C 1
ATOM 1217 O O . LYS A 1 156 ? 14.917 1.726 4.492 1.00 36.19 156 LYS A O 1
ATOM 1222 N N . LEU A 1 157 ? 13.021 1.341 5.649 1.00 45.69 157 LEU A N 1
ATOM 1223 C CA . LEU A 1 157 ? 12.808 2.725 6.073 1.00 45.69 157 LEU A CA 1
ATOM 1224 C C . LEU A 1 157 ? 14.091 3.155 6.791 1.00 45.69 157 LEU A C 1
ATOM 1226 O O . LEU A 1 157 ? 14.454 2.569 7.807 1.00 45.69 157 LEU A O 1
ATOM 1230 N N . ASN A 1 158 ? 14.842 4.066 6.180 1.00 32.97 158 ASN A N 1
ATOM 1231 C CA . ASN A 1 158 ? 16.097 4.570 6.706 1.00 32.97 158 ASN A CA 1
ATOM 1232 C C . ASN A 1 158 ? 15.764 5.846 7.483 1.00 32.97 158 ASN A C 1
ATOM 1234 O O . ASN A 1 158 ? 15.586 6.885 6.845 1.00 32.97 158 ASN A O 1
ATOM 1238 N N . PRO A 1 159 ? 15.671 5.832 8.826 1.00 41.72 159 PRO A N 1
ATOM 1239 C CA . PRO A 1 159 ? 15.557 7.055 9.597 1.00 41.72 159 PRO A CA 1
ATOM 1240 C C . PRO A 1 159 ? 16.969 7.617 9.787 1.00 41.72 159 PRO A C 1
ATOM 1242 O O . PRO A 1 159 ? 17.466 7.744 10.898 1.00 41.72 159 PRO A O 1
ATOM 1245 N N . SER A 1 160 ? 17.655 7.898 8.681 1.00 40.72 160 SER A N 1
ATOM 1246 C CA . SER A 1 160 ? 18.914 8.644 8.697 1.00 40.72 160 SER A CA 1
ATOM 1247 C C . SER A 1 160 ? 18.762 9.954 7.939 1.00 40.72 160 SER A C 1
ATOM 1249 O O . SER A 1 160 ? 19.708 10.451 7.335 1.00 40.72 160 SER A O 1
ATOM 1251 N N . THR A 1 161 ? 17.587 10.574 8.005 1.00 45.03 161 THR A N 1
ATOM 1252 C CA . THR A 1 161 ? 17.560 12.029 8.098 1.00 45.03 161 THR A CA 1
ATOM 1253 C C . THR A 1 161 ? 18.139 12.353 9.464 1.00 45.03 161 THR A C 1
ATOM 1255 O O . THR A 1 161 ? 17.489 12.166 10.490 1.00 45.03 161 THR A O 1
ATOM 1258 N N . ARG A 1 162 ? 19.398 12.801 9.502 1.00 53.41 162 ARG A N 1
ATOM 1259 C CA . ARG A 1 162 ? 19.878 13.545 10.666 1.00 53.41 162 ARG A CA 1
ATOM 1260 C C . ARG A 1 162 ? 18.991 14.777 10.750 1.00 53.41 162 ARG A C 1
ATOM 1262 O O . ARG A 1 162 ? 19.220 15.753 10.042 1.00 53.41 162 ARG A O 1
ATOM 1269 N N . TYR A 1 163 ? 17.933 14.688 11.545 1.00 53.75 163 TYR A N 1
ATOM 1270 C CA . TYR A 1 163 ? 17.166 15.851 11.932 1.00 53.75 163 TYR A CA 1
ATOM 1271 C C . TYR A 1 163 ? 18.170 16.803 12.572 1.00 53.75 163 TYR A C 1
ATOM 1273 O O . TYR A 1 163 ? 18.814 16.462 13.568 1.00 53.75 163 TYR A O 1
ATOM 1281 N N . LEU A 1 164 ? 18.360 17.975 11.959 1.00 59.72 164 LEU A N 1
ATOM 1282 C CA . LEU A 1 164 ? 18.930 19.095 12.690 1.00 59.72 164 LEU A CA 1
ATOM 1283 C C . LEU A 1 164 ? 18.065 19.214 13.944 1.00 59.72 164 LEU A C 1
ATOM 1285 O O . LEU A 1 164 ? 16.840 19.279 13.825 1.00 59.72 164 LEU A O 1
ATOM 1289 N N . SER A 1 165 ? 18.690 19.135 15.122 1.00 69.69 165 SER A N 1
ATOM 1290 C CA . SER A 1 165 ? 17.986 19.252 16.400 1.00 69.69 165 SER A CA 1
ATOM 1291 C C . SER A 1 165 ? 16.987 20.407 16.320 1.00 69.69 165 SER A C 1
ATOM 1293 O O . SER A 1 165 ? 17.273 21.421 15.682 1.00 69.69 165 SER A O 1
ATOM 1295 N N . THR A 1 166 ? 15.826 20.284 16.958 1.00 67.75 166 THR A N 1
ATOM 1296 C CA . THR A 1 166 ? 14.847 21.380 17.037 1.00 67.75 166 THR A CA 1
ATOM 1297 C C . THR A 1 166 ? 15.514 22.689 17.475 1.00 67.75 166 THR A C 1
ATOM 1299 O O . THR A 1 166 ? 15.203 23.747 16.936 1.00 67.75 166 THR A O 1
ATOM 1302 N N . ALA A 1 167 ? 16.536 22.608 18.335 1.00 68.88 167 ALA A N 1
ATOM 1303 C CA . ALA A 1 167 ? 17.388 23.733 18.706 1.00 68.88 167 ALA A CA 1
ATOM 1304 C C . ALA A 1 167 ? 18.166 24.343 17.521 1.00 68.88 167 ALA A C 1
ATOM 1306 O O . ALA A 1 167 ? 18.248 25.560 17.414 1.00 68.88 167 ALA A O 1
ATOM 1307 N N . ALA A 1 168 ? 18.704 23.527 16.611 1.00 74.06 168 ALA A N 1
ATOM 1308 C CA . ALA A 1 168 ? 19.442 23.979 15.431 1.00 74.06 168 ALA A CA 1
ATOM 1309 C C . ALA A 1 168 ? 18.535 24.629 14.369 1.00 74.06 168 ALA A C 1
ATOM 1311 O O . ALA A 1 168 ? 18.954 25.550 13.676 1.00 74.06 168 ALA A O 1
ATOM 1312 N N . LEU A 1 169 ? 17.281 24.184 14.244 1.00 77.25 169 LEU A N 1
ATOM 1313 C CA . LEU A 1 169 ? 16.302 24.847 13.374 1.00 77.25 169 LEU A CA 1
ATOM 1314 C C . LEU A 1 169 ? 15.868 26.200 13.949 1.00 77.25 169 LEU A C 1
ATOM 1316 O O . LEU A 1 169 ? 15.778 27.182 13.215 1.00 77.25 169 LEU A O 1
ATOM 1320 N N . VAL A 1 170 ? 15.663 26.269 15.268 1.00 80.69 170 VAL A N 1
ATOM 1321 C CA . VAL A 1 170 ? 15.328 27.518 15.964 1.00 80.69 170 VAL A CA 1
ATOM 1322 C C . VAL A 1 170 ? 16.477 28.525 15.870 1.00 80.69 170 VAL A C 1
ATOM 1324 O O . VAL A 1 170 ? 16.231 29.695 15.584 1.00 80.69 170 VAL A O 1
ATOM 1327 N N . THR A 1 171 ? 17.734 28.101 16.030 1.00 83.94 171 THR A N 1
ATOM 1328 C CA . THR A 1 171 ? 18.881 29.014 15.894 1.00 83.94 171 THR A CA 1
ATOM 1329 C C . THR A 1 171 ? 19.041 29.537 14.470 1.00 83.94 171 THR A C 1
ATOM 1331 O O . THR A 1 171 ? 19.282 30.730 14.300 1.00 83.94 171 THR A O 1
ATOM 1334 N N . LEU A 1 172 ? 18.852 28.699 13.444 1.00 88.88 172 LEU A N 1
ATOM 1335 C CA . LEU A 1 172 ? 18.883 29.148 12.048 1.00 88.88 172 LEU A CA 1
ATOM 1336 C C . LEU A 1 172 ? 17.754 30.135 11.734 1.00 88.88 172 LEU A C 1
ATOM 1338 O O . LEU A 1 172 ? 17.995 31.132 11.054 1.00 88.88 172 LEU A O 1
ATOM 1342 N N . ALA A 1 173 ? 16.550 29.904 12.264 1.00 89.69 173 ALA A N 1
ATOM 1343 C CA . ALA A 1 173 ? 15.430 30.829 12.107 1.00 89.69 173 ALA A CA 1
ATOM 1344 C C . ALA A 1 173 ? 15.715 32.190 12.768 1.00 89.69 173 ALA A C 1
ATOM 1346 O O . ALA A 1 173 ? 15.486 33.231 12.154 1.00 89.69 173 ALA A O 1
ATOM 1347 N N . ILE A 1 174 ? 16.281 32.198 13.981 1.00 92.81 174 ILE A N 1
ATOM 1348 C CA . ILE A 1 174 ? 16.650 33.434 14.691 1.00 92.81 174 ILE A CA 1
ATOM 1349 C C . ILE A 1 174 ? 17.752 34.188 13.940 1.00 92.81 174 ILE A C 1
ATOM 1351 O O . ILE A 1 174 ? 17.626 35.392 13.722 1.00 92.81 174 ILE A O 1
ATOM 1355 N N . LEU A 1 175 ? 18.808 33.495 13.505 1.00 94.00 175 LEU A N 1
ATOM 1356 C CA . LEU A 1 175 ? 19.892 34.107 12.732 1.00 94.00 175 LEU A CA 1
ATOM 1357 C C . LEU A 1 175 ? 19.375 34.685 11.408 1.00 94.00 175 LEU A C 1
ATOM 1359 O O . LEU A 1 175 ? 19.750 35.798 11.044 1.00 94.00 175 LEU A O 1
ATOM 1363 N N . GLY A 1 176 ? 18.466 33.976 10.732 1.00 94.50 176 GLY A N 1
ATOM 1364 C CA . GLY A 1 176 ? 17.787 34.472 9.536 1.00 94.50 176 GLY A CA 1
ATOM 1365 C C . GLY A 1 176 ? 17.002 35.758 9.803 1.00 94.50 176 GLY A C 1
ATOM 1366 O O . GLY A 1 176 ? 17.168 36.738 9.078 1.00 94.50 176 GLY A O 1
ATOM 1367 N N . CYS A 1 177 ? 16.213 35.797 10.880 1.00 94.88 177 CYS A N 1
ATOM 1368 C CA . CYS A 1 177 ? 15.476 36.996 11.277 1.00 94.88 177 CYS A CA 1
ATOM 1369 C C . CYS A 1 177 ? 16.402 38.181 11.578 1.00 94.88 177 CYS A C 1
ATOM 1371 O O . CYS A 1 177 ? 16.117 39.286 11.127 1.00 94.88 177 CYS A O 1
ATOM 1373 N N . VAL A 1 178 ? 17.520 37.969 12.281 1.00 95.44 178 VAL A N 1
ATOM 1374 C CA . VAL A 1 178 ? 18.484 39.044 12.585 1.00 95.44 178 VAL A CA 1
ATOM 1375 C C . VAL A 1 178 ? 19.138 39.583 11.312 1.00 95.44 178 VAL A C 1
ATOM 1377 O O . VAL A 1 178 ? 19.290 40.791 11.159 1.00 95.44 178 VAL A O 1
ATOM 1380 N N . ILE A 1 179 ? 19.492 38.719 10.360 1.00 95.69 179 ILE A N 1
ATOM 1381 C CA . ILE A 1 179 ? 20.063 39.168 9.082 1.00 95.69 179 ILE A CA 1
ATOM 1382 C C . ILE A 1 179 ? 19.038 40.000 8.307 1.00 95.69 179 ILE A C 1
ATOM 1384 O O . ILE A 1 179 ? 19.368 41.080 7.821 1.00 95.69 179 ILE A O 1
ATOM 1388 N N . ILE A 1 180 ? 17.786 39.543 8.226 1.00 95.44 180 ILE A N 1
ATOM 1389 C CA . ILE A 1 180 ? 16.721 40.269 7.524 1.00 95.44 180 ILE A CA 1
ATOM 1390 C C . ILE A 1 180 ? 16.462 41.632 8.181 1.00 95.44 180 ILE A C 1
ATOM 1392 O O . ILE A 1 180 ? 16.357 42.632 7.472 1.00 95.44 180 ILE A O 1
ATOM 1396 N N . THR A 1 181 ? 16.413 41.716 9.514 1.00 94.44 181 THR A N 1
ATOM 1397 C CA . THR A 1 181 ? 16.206 43.002 10.200 1.00 94.44 181 THR A CA 1
ATOM 1398 C C . THR A 1 181 ? 17.382 43.956 10.006 1.00 94.44 181 THR A C 1
ATOM 1400 O O . THR A 1 181 ? 17.155 45.151 9.812 1.00 94.44 181 THR A O 1
ATOM 1403 N N . LEU A 1 182 ? 18.623 43.464 9.968 1.00 94.56 182 LEU A N 1
ATOM 1404 C CA . LEU A 1 182 ? 19.800 44.283 9.654 1.00 94.56 182 LEU A CA 1
ATOM 1405 C C . LEU A 1 182 ? 19.799 44.773 8.200 1.00 94.56 182 LEU A C 1
ATOM 1407 O O . LEU A 1 182 ? 20.136 45.927 7.943 1.00 94.56 182 LEU A O 1
ATOM 1411 N N . LEU A 1 183 ? 19.375 43.936 7.251 1.00 95.25 183 LEU A N 1
ATOM 1412 C CA . LEU A 1 183 ? 19.257 44.331 5.845 1.00 95.25 183 LEU A CA 1
ATOM 1413 C C . LEU A 1 183 ? 18.162 45.381 5.640 1.00 95.25 183 LEU A C 1
ATOM 1415 O O . LEU A 1 183 ? 18.383 46.361 4.933 1.00 95.25 183 LEU A O 1
ATOM 1419 N N . ILE A 1 184 ? 17.001 45.209 6.279 1.00 94.75 184 ILE A N 1
ATOM 1420 C CA . ILE A 1 184 ? 15.889 46.163 6.181 1.00 94.75 184 ILE A CA 1
ATOM 1421 C C . ILE A 1 184 ? 16.256 47.490 6.849 1.00 94.75 184 ILE A C 1
ATOM 1423 O O . ILE A 1 184 ? 16.066 48.544 6.248 1.00 94.75 184 ILE A O 1
ATOM 1427 N N . THR A 1 185 ? 16.819 47.464 8.060 1.00 91.94 185 THR A N 1
ATOM 1428 C CA . THR A 1 185 ? 17.247 48.698 8.744 1.00 91.94 185 THR A CA 1
ATOM 1429 C C . THR A 1 185 ? 18.379 49.395 7.990 1.00 91.94 185 THR A C 1
ATOM 1431 O O . THR A 1 185 ? 18.329 50.609 7.818 1.00 91.94 185 THR A O 1
ATOM 1434 N N . GLY A 1 186 ? 19.339 48.645 7.442 1.00 93.44 186 GLY A N 1
ATOM 1435 C CA . GLY A 1 186 ? 20.373 49.184 6.559 1.00 93.44 186 GLY A CA 1
ATOM 1436 C C . GLY A 1 186 ? 19.799 49.830 5.296 1.00 93.44 186 GLY A C 1
ATOM 1437 O O . GLY A 1 186 ? 20.201 50.934 4.939 1.00 93.44 186 GLY A O 1
ATOM 1438 N N . MET A 1 187 ? 18.819 49.194 4.647 1.00 92.75 187 MET A N 1
ATOM 1439 C CA . MET A 1 187 ? 18.153 49.756 3.468 1.00 92.75 187 MET A CA 1
ATOM 1440 C C . MET A 1 187 ? 17.372 51.033 3.810 1.00 92.75 187 MET A C 1
ATOM 1442 O O . MET A 1 187 ? 17.441 52.000 3.057 1.00 92.75 187 MET A O 1
ATOM 1446 N N . LEU A 1 188 ? 16.686 51.080 4.956 1.00 88.88 188 LEU A N 1
ATOM 1447 C CA . LEU A 1 188 ? 15.986 52.284 5.420 1.00 88.88 188 LEU A CA 1
ATOM 1448 C C . LEU A 1 188 ? 16.958 53.431 5.720 1.00 88.88 188 LEU A C 1
ATOM 1450 O O . LEU A 1 188 ? 16.708 54.558 5.299 1.00 88.88 188 LEU A O 1
ATOM 1454 N N . LEU A 1 189 ? 18.102 53.145 6.348 1.00 86.56 189 LEU A N 1
ATOM 1455 C CA . LEU A 1 189 ? 19.156 54.141 6.563 1.00 86.56 189 LEU A CA 1
ATOM 1456 C C . LEU A 1 189 ? 19.768 54.626 5.243 1.00 86.56 189 LEU A C 1
ATOM 1458 O O . LEU A 1 189 ? 20.065 55.809 5.111 1.00 86.56 189 LEU A O 1
ATOM 1462 N N . LEU A 1 190 ? 19.922 53.750 4.245 1.00 83.06 190 LEU A N 1
ATOM 1463 C CA . LEU A 1 190 ? 20.359 54.146 2.903 1.00 83.06 190 LEU A CA 1
ATOM 1464 C C . LEU A 1 190 ? 19.325 55.037 2.207 1.00 83.06 190 LEU A C 1
ATOM 1466 O O . LEU A 1 190 ? 19.707 56.008 1.560 1.00 83.06 190 LEU A O 1
ATOM 1470 N N . ILE A 1 191 ? 18.031 54.752 2.363 1.00 79.12 191 ILE A N 1
ATOM 1471 C CA . ILE A 1 191 ? 16.951 55.595 1.834 1.00 79.12 191 ILE A CA 1
ATOM 1472 C C . ILE A 1 191 ? 16.970 5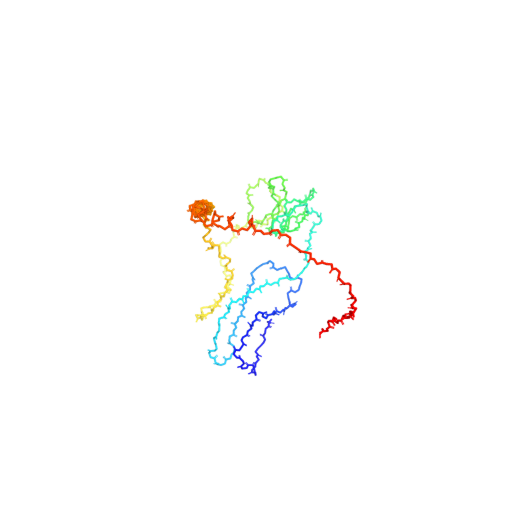6.973 2.516 1.00 79.12 191 ILE A C 1
ATOM 1474 O O . ILE A 1 191 ? 16.914 57.994 1.827 1.00 79.12 191 ILE A O 1
ATOM 1478 N N . GLU A 1 192 ? 17.124 57.029 3.841 1.00 75.69 192 GLU A N 1
ATOM 1479 C CA . GLU A 1 192 ? 17.247 58.294 4.580 1.00 75.69 192 GLU A CA 1
ATOM 1480 C C . GLU A 1 192 ? 18.533 59.063 4.240 1.00 75.69 192 GLU A C 1
ATOM 1482 O O . GLU A 1 192 ? 18.510 60.292 4.170 1.00 75.69 192 GLU A O 1
ATOM 1487 N N . TRP A 1 193 ? 19.637 58.365 3.961 1.00 71.50 193 TRP A N 1
ATOM 1488 C CA . TRP A 1 193 ? 20.907 58.964 3.540 1.00 71.50 193 TRP A CA 1
ATOM 1489 C C . TRP A 1 193 ? 20.933 59.374 2.060 1.00 71.50 193 TRP A C 1
ATOM 1491 O O . TRP A 1 193 ? 21.745 60.209 1.672 1.00 71.50 193 TRP A O 1
ATOM 1501 N N . TRP A 1 194 ? 20.033 58.839 1.230 1.00 66.31 194 TRP A N 1
ATOM 1502 C CA . TRP A 1 194 ? 19.878 59.216 -0.181 1.00 66.31 194 TRP A CA 1
ATOM 1503 C C . TRP A 1 194 ? 18.913 60.400 -0.388 1.00 66.31 194 TRP A C 1
ATOM 1505 O O . TRP A 1 194 ? 19.055 61.174 -1.339 1.00 66.31 194 TRP A O 1
ATOM 1515 N N . GLN A 1 195 ? 17.988 60.635 0.549 1.00 58.81 195 GLN A N 1
ATOM 1516 C CA . GLN A 1 195 ? 17.111 61.819 0.575 1.00 58.81 195 GLN A CA 1
ATOM 1517 C C . GLN A 1 195 ? 17.810 63.208 0.563 1.00 58.81 195 GLN A C 1
ATOM 1519 O O . GLN A 1 195 ? 17.228 64.146 0.009 1.00 58.81 195 GLN A O 1
ATOM 1524 N N . PRO A 1 196 ? 19.024 63.424 1.113 1.00 57.06 196 PRO A N 1
ATOM 1525 C CA . PRO A 1 196 ? 19.738 64.701 1.041 1.00 57.06 196 PRO A CA 1
ATOM 1526 C C . PRO A 1 196 ? 20.219 65.063 -0.372 1.00 57.06 196 PRO A C 1
ATOM 1528 O O . PRO A 1 196 ? 20.403 66.250 -0.650 1.00 57.06 196 PRO A O 1
ATOM 1531 N N . SER A 1 197 ? 20.406 64.081 -1.264 1.00 59.12 197 SER A N 1
ATOM 1532 C CA . SER A 1 197 ? 20.870 64.323 -2.639 1.00 59.12 197 SER A CA 1
ATOM 1533 C C . SER A 1 197 ? 19.745 64.771 -3.576 1.00 59.12 197 SER A C 1
ATOM 1535 O O . SER A 1 197 ? 19.980 65.631 -4.415 1.00 59.12 197 SER A O 1
ATOM 1537 N N . ILE A 1 198 ? 18.506 64.297 -3.383 1.00 55.66 198 ILE A N 1
ATOM 1538 C CA . ILE A 1 198 ? 17.360 64.684 -4.235 1.00 55.66 198 ILE A CA 1
ATOM 1539 C C . ILE A 1 198 ? 16.690 65.989 -3.783 1.00 55.66 198 ILE A C 1
ATOM 1541 O O . ILE A 1 198 ? 16.126 66.728 -4.593 1.00 55.66 198 ILE A O 1
ATOM 1545 N N . ARG A 1 199 ? 16.800 66.358 -2.499 1.00 52.25 199 ARG A N 1
ATOM 1546 C CA . ARG A 1 199 ? 16.187 67.601 -1.993 1.00 52.25 199 ARG A CA 1
ATOM 1547 C C . ARG A 1 199 ? 16.823 68.883 -2.556 1.00 52.25 199 ARG A C 1
ATOM 1549 O O . ARG A 1 199 ? 16.235 69.953 -2.413 1.00 52.25 199 ARG A O 1
ATOM 1556 N N . LYS A 1 200 ? 18.000 68.797 -3.192 1.00 49.53 200 LYS A N 1
ATOM 1557 C CA . LYS A 1 200 ? 18.653 69.939 -3.855 1.00 49.53 200 LYS A CA 1
ATOM 1558 C C . LYS A 1 200 ? 18.146 70.195 -5.279 1.00 49.53 200 LYS A C 1
ATOM 1560 O O . LYS A 1 200 ? 18.254 71.326 -5.737 1.00 49.53 200 LYS A O 1
ATOM 1565 N N . GLU A 1 201 ? 17.535 69.209 -5.934 1.00 52.50 201 GLU A N 1
ATOM 1566 C CA . GLU A 1 201 ? 17.032 69.347 -7.310 1.00 52.50 201 GLU A CA 1
ATOM 1567 C C . GLU A 1 201 ? 15.576 69.840 -7.367 1.00 52.50 201 GLU A C 1
ATOM 1569 O O . GLU A 1 201 ? 15.231 70.651 -8.222 1.00 52.50 201 GLU A O 1
ATOM 1574 N N . TYR A 1 202 ? 14.730 69.490 -6.391 1.00 46.81 202 TYR A N 1
ATOM 1575 C CA . TYR A 1 202 ? 13.312 69.894 -6.412 1.00 46.81 202 TYR A CA 1
ATOM 1576 C C . TYR A 1 202 ? 13.038 71.358 -6.011 1.00 46.81 202 TYR A C 1
ATOM 1578 O O . TYR A 1 202 ? 11.947 71.864 -6.258 1.00 46.81 202 TYR A O 1
ATOM 1586 N N . ARG A 1 203 ? 14.011 72.071 -5.418 1.00 42.59 203 ARG A N 1
ATOM 1587 C CA . ARG A 1 203 ? 13.883 73.514 -5.107 1.00 42.59 203 ARG A CA 1
ATOM 1588 C C . ARG A 1 203 ? 14.220 74.417 -6.306 1.00 42.59 203 ARG A C 1
ATOM 1590 O O . ARG A 1 203 ? 13.914 75.602 -6.267 1.00 42.59 203 ARG A O 1
ATOM 1597 N N . GLN A 1 204 ? 14.831 73.877 -7.363 1.00 47.56 204 GLN A N 1
ATOM 1598 C CA . GLN A 1 204 ? 15.110 74.620 -8.602 1.00 47.56 204 GLN A CA 1
ATOM 1599 C C . GLN A 1 204 ? 13.980 74.495 -9.636 1.00 47.56 204 GLN A C 1
ATOM 1601 O O . GLN A 1 204 ? 13.816 75.385 -10.461 1.00 47.56 204 GLN A O 1
ATOM 1606 N N . VAL A 1 205 ? 13.155 73.442 -9.568 1.00 52.72 205 VAL A N 1
ATOM 1607 C CA . VAL A 1 205 ? 12.056 73.225 -10.530 1.00 52.72 205 VAL A CA 1
ATOM 1608 C C . VAL A 1 205 ? 10.770 73.975 -10.142 1.00 52.72 205 VAL A C 1
ATOM 1610 O O . VAL A 1 205 ? 9.967 74.293 -11.010 1.00 52.72 205 VAL A O 1
ATOM 1613 N N . SER A 1 206 ? 10.577 74.350 -8.870 1.00 49.62 206 SER A N 1
ATOM 1614 C CA . SER A 1 206 ? 9.369 75.064 -8.417 1.00 49.62 206 SER A CA 1
ATOM 1615 C C . SER A 1 206 ? 9.435 76.597 -8.541 1.00 49.62 206 SER A C 1
ATOM 1617 O O . SER A 1 206 ? 8.605 77.275 -7.948 1.00 49.62 206 SER A O 1
ATOM 1619 N N . ALA A 1 207 ? 10.434 77.157 -9.233 1.00 50.91 207 ALA A N 1
ATOM 1620 C CA . ALA A 1 207 ? 10.634 78.608 -9.356 1.00 50.91 207 ALA A CA 1
ATOM 1621 C C . ALA A 1 207 ? 10.520 79.141 -10.801 1.00 50.91 207 ALA A C 1
ATOM 1623 O O . ALA A 1 207 ? 10.910 80.277 -11.049 1.00 50.91 207 ALA A O 1
ATOM 1624 N N . ILE A 1 208 ? 10.031 78.338 -11.761 1.00 54.88 208 ILE A N 1
ATOM 1625 C CA . ILE A 1 208 ? 10.062 78.684 -13.200 1.00 54.88 208 ILE A CA 1
ATOM 1626 C C . ILE A 1 208 ? 8.672 78.793 -13.871 1.00 54.88 208 ILE A C 1
ATOM 1628 O O . ILE A 1 208 ? 8.609 79.158 -15.038 1.00 54.88 208 ILE A O 1
ATOM 1632 N N . THR A 1 209 ? 7.535 78.588 -13.191 1.00 46.97 209 THR A N 1
ATOM 1633 C CA . THR A 1 209 ? 6.216 78.663 -13.874 1.00 46.97 209 THR A CA 1
ATOM 1634 C C . THR A 1 209 ? 5.113 79.418 -13.123 1.00 46.97 209 THR A C 1
ATOM 1636 O O . THR A 1 209 ? 3.971 78.973 -13.143 1.00 46.97 209 THR A O 1
ATOM 1639 N N . ASP A 1 210 ? 5.428 80.563 -12.510 1.00 46.56 210 ASP A N 1
ATOM 1640 C CA . ASP A 1 210 ? 4.425 81.531 -12.012 1.00 46.56 210 ASP A CA 1
ATOM 1641 C C . ASP A 1 210 ? 4.488 82.870 -12.777 1.00 46.56 210 ASP A C 1
ATOM 1643 O O . ASP A 1 210 ? 4.303 83.938 -12.204 1.00 46.56 210 ASP A O 1
ATOM 1647 N N . ASP A 1 211 ? 4.747 82.834 -14.087 1.00 51.78 211 ASP A N 1
ATOM 1648 C CA . ASP A 1 211 ? 4.588 84.011 -14.951 1.00 51.78 211 ASP A CA 1
ATOM 1649 C C . ASP A 1 211 ? 4.132 83.589 -16.355 1.00 51.78 211 ASP A C 1
ATOM 1651 O O . ASP A 1 211 ? 4.931 83.154 -17.180 1.00 51.78 211 ASP A O 1
ATOM 1655 N N . CYS A 1 212 ? 2.815 83.639 -16.579 1.00 44.81 212 CYS A N 1
ATOM 1656 C CA . CYS A 1 212 ? 2.156 84.155 -17.788 1.00 44.81 212 CYS A CA 1
ATOM 1657 C C . CYS A 1 212 ? 0.658 83.814 -17.736 1.00 44.81 212 CYS A C 1
ATOM 1659 O O . CYS A 1 212 ? 0.245 82.666 -17.891 1.00 44.81 212 CYS A O 1
ATOM 1661 N N . GLY A 1 213 ? -0.158 84.845 -17.511 1.00 42.62 213 GLY A N 1
ATOM 1662 C CA . GLY A 1 213 ? -1.608 84.774 -17.619 1.00 42.62 213 GLY A CA 1
ATOM 1663 C C . GLY A 1 213 ? -2.125 84.716 -19.060 1.00 42.62 213 GLY A C 1
ATOM 1664 O O . GLY A 1 213 ? -1.403 84.993 -20.011 1.00 42.62 213 GLY A O 1
ATOM 1665 N N . CYS A 1 214 ? -3.428 84.431 -19.142 1.00 42.28 214 CYS A N 1
ATOM 1666 C CA . CYS A 1 214 ? -4.366 84.717 -20.234 1.00 42.28 214 CYS A CA 1
ATOM 1667 C C . CYS A 1 214 ? -4.053 84.151 -21.636 1.00 42.28 214 CYS A C 1
ATOM 1669 O O . CYS A 1 214 ? -3.192 84.662 -22.340 1.00 42.28 214 CYS A O 1
ATOM 1671 N N . CYS A 1 215 ? -4.882 83.209 -22.112 1.00 36.81 215 CYS A N 1
ATOM 1672 C CA . CYS A 1 215 ? -5.848 83.439 -23.205 1.00 36.81 215 CYS A CA 1
ATOM 1673 C C . CYS A 1 215 ? -6.646 82.163 -23.558 1.00 36.81 215 CYS A C 1
ATOM 1675 O O . CYS A 1 215 ? -6.207 81.045 -23.319 1.00 36.81 215 CYS A O 1
ATOM 1677 N N . ALA A 1 216 ? -7.853 82.400 -24.074 1.00 44.06 216 ALA A N 1
ATOM 1678 C CA . ALA A 1 216 ? -8.994 81.509 -24.298 1.00 44.06 216 ALA A CA 1
ATOM 1679 C C . ALA A 1 216 ? -8.794 80.351 -25.293 1.00 44.06 216 ALA A C 1
ATOM 1681 O O . ALA A 1 216 ? -7.915 80.436 -26.143 1.00 44.06 216 ALA A O 1
ATOM 1682 N N . CYS A 1 217 ? -9.708 79.365 -25.258 1.00 31.48 217 CYS A N 1
ATOM 1683 C CA . CYS A 1 217 ? -10.289 78.707 -26.445 1.00 31.48 217 CYS A CA 1
ATOM 1684 C C . CYS A 1 217 ? -11.682 78.114 -26.119 1.00 31.48 217 CYS A C 1
ATOM 1686 O O . CYS A 1 217 ? -11.804 77.269 -25.233 1.00 31.48 217 CYS A O 1
ATOM 1688 N N . GLU A 1 218 ? -12.697 78.593 -26.847 1.00 38.91 218 GLU A N 1
ATOM 1689 C CA . GLU A 1 218 ? -14.051 78.037 -27.018 1.00 38.91 218 GLU A CA 1
ATOM 1690 C C . GLU A 1 218 ? -14.059 76.775 -27.913 1.00 38.91 218 GLU A C 1
ATOM 1692 O O . GLU A 1 218 ? -13.210 76.622 -28.789 1.00 38.91 218 GLU A O 1
ATOM 1697 N N . ASP A 1 219 ? -15.065 75.929 -27.659 1.00 43.50 219 ASP A N 1
ATOM 1698 C CA . ASP A 1 219 ? -15.906 75.087 -28.534 1.00 43.50 219 ASP A CA 1
ATOM 1699 C C . ASP A 1 219 ? -15.344 74.255 -29.707 1.00 43.50 219 ASP A C 1
ATOM 1701 O O . ASP A 1 219 ? -14.804 74.761 -30.689 1.00 43.50 219 ASP A O 1
ATOM 1705 N N . SER A 1 220 ? -15.674 72.952 -29.705 1.00 33.69 220 SER A N 1
ATOM 1706 C CA . SER A 1 220 ? -16.550 72.323 -30.725 1.00 33.69 220 SER A CA 1
ATOM 1707 C C . SER A 1 220 ? -16.740 70.810 -30.501 1.00 33.69 220 SER A C 1
ATOM 1709 O O . SER A 1 220 ? -15.792 70.048 -30.325 1.00 33.69 220 SER A O 1
ATOM 1711 N N . GLU A 1 221 ? -18.005 70.381 -30.518 1.00 47.06 221 GLU A N 1
ATOM 1712 C CA . GLU A 1 221 ? -18.472 68.988 -30.567 1.00 47.06 221 GLU A CA 1
ATOM 1713 C C . GLU A 1 221 ? -18.195 68.340 -31.940 1.00 47.06 221 GLU A C 1
ATOM 1715 O O . GLU A 1 221 ? -18.227 69.033 -32.955 1.00 47.06 221 GLU A O 1
ATOM 1720 N N . THR A 1 222 ? -18.016 67.009 -32.007 1.00 35.22 222 THR A N 1
ATOM 1721 C CA . THR A 1 222 ? -18.854 66.086 -32.822 1.00 35.22 222 THR A CA 1
ATOM 1722 C C . THR A 1 222 ? -18.393 64.613 -32.782 1.00 35.22 222 THR A C 1
ATOM 1724 O O . THR A 1 222 ? -17.212 64.288 -32.835 1.00 35.22 222 THR A O 1
ATOM 1727 N N . GLU A 1 223 ? -19.411 63.751 -32.668 1.00 42.28 223 GLU A N 1
ATOM 1728 C CA . GLU A 1 223 ? -19.590 62.314 -32.960 1.00 42.28 223 GLU A CA 1
ATOM 1729 C C . GLU A 1 223 ? -18.499 61.513 -33.712 1.00 42.28 223 GLU A C 1
ATOM 1731 O O . GLU A 1 223 ? -17.972 61.959 -34.724 1.00 42.28 223 GLU A O 1
ATOM 1736 N N . ASN A 1 224 ? -18.322 60.220 -33.367 1.00 35.53 224 ASN A N 1
ATOM 1737 C CA . ASN A 1 224 ? -18.974 59.102 -34.090 1.00 35.53 224 ASN A CA 1
ATOM 1738 C C . ASN A 1 224 ? -18.629 57.706 -33.509 1.00 35.53 224 ASN A C 1
ATOM 1740 O O . ASN A 1 224 ? -17.499 57.399 -33.136 1.00 35.53 224 ASN A O 1
ATOM 1744 N N . ASN A 1 225 ? -19.650 56.851 -33.502 1.00 40.84 225 ASN A N 1
ATOM 1745 C CA . ASN A 1 225 ? -19.700 55.434 -33.147 1.00 40.84 225 ASN A CA 1
ATOM 1746 C C . ASN A 1 225 ? -18.797 54.516 -33.996 1.00 40.84 225 ASN A C 1
ATOM 1748 O O . ASN A 1 225 ? -18.736 54.664 -35.217 1.00 40.84 225 ASN A O 1
ATOM 1752 N N . ARG A 1 226 ? -18.313 53.418 -33.389 1.00 39.84 226 ARG A N 1
ATOM 1753 C CA . ARG A 1 226 ? -18.584 52.027 -33.837 1.00 39.84 226 ARG A CA 1
ATOM 1754 C C . ARG A 1 226 ? -17.947 50.996 -32.903 1.00 39.84 226 ARG A C 1
ATOM 1756 O O . ARG A 1 226 ? -16.731 50.875 -32.832 1.00 39.84 226 ARG A O 1
ATOM 1763 N N . GLY A 1 227 ? -18.795 50.198 -32.258 1.00 36.00 227 GLY A N 1
ATOM 1764 C CA . GLY A 1 227 ? -18.408 48.907 -31.699 1.00 36.00 227 GLY A CA 1
ATOM 1765 C C . GLY A 1 227 ? -18.326 47.813 -32.770 1.00 36.00 227 GLY A C 1
ATOM 1766 O O . GLY A 1 227 ? -18.980 47.899 -33.814 1.00 36.00 227 GLY A O 1
ATOM 1767 N N . ARG A 1 228 ? -17.550 46.767 -32.479 1.00 40.91 228 ARG A N 1
ATOM 1768 C CA . ARG A 1 228 ? -18.027 45.375 -32.395 1.00 40.91 228 ARG A CA 1
ATOM 1769 C C . ARG A 1 228 ? -16.897 44.435 -31.966 1.00 40.91 228 ARG A C 1
ATOM 1771 O O . ARG A 1 228 ? -15.788 44.519 -32.479 1.00 40.91 228 ARG A O 1
ATOM 1778 N N . ASP A 1 229 ? -17.275 43.573 -31.025 1.00 42.72 229 ASP A N 1
ATOM 1779 C CA . ASP A 1 229 ? -16.719 42.277 -30.630 1.00 42.72 229 ASP A CA 1
ATOM 1780 C C . ASP A 1 229 ? -15.939 41.506 -31.697 1.00 42.72 229 ASP A C 1
ATOM 1782 O O . ASP A 1 229 ? -16.299 41.551 -32.871 1.00 42.72 229 ASP A O 1
ATOM 1786 N N . LEU A 1 230 ? -15.004 40.666 -31.229 1.00 38.69 230 LEU A N 1
ATOM 1787 C CA . LEU A 1 230 ? -14.979 39.227 -31.534 1.00 38.69 230 LEU A CA 1
ATOM 1788 C C . LEU A 1 230 ? -14.158 38.468 -30.466 1.00 38.69 230 LEU A C 1
ATOM 1790 O O . LEU A 1 230 ? -12.972 38.726 -30.264 1.00 38.69 230 LEU A O 1
ATOM 1794 N N . GLN A 1 231 ? -14.836 37.546 -29.775 1.00 39.16 231 GLN A N 1
ATOM 1795 C CA . GLN A 1 231 ? -14.283 36.499 -28.913 1.00 39.16 231 GLN A CA 1
ATOM 1796 C C . GLN A 1 231 ? -13.757 35.299 -29.724 1.00 39.16 231 GLN A C 1
ATOM 1798 O O . GLN A 1 231 ? -14.227 35.055 -30.827 1.00 39.16 231 GLN A O 1
ATOM 1803 N N . MET A 1 232 ? -12.828 34.574 -29.077 1.00 34.59 232 MET A N 1
ATOM 1804 C CA . MET A 1 232 ? -12.605 33.112 -28.986 1.00 34.59 232 MET A CA 1
ATOM 1805 C C . MET A 1 232 ? -12.895 32.195 -30.182 1.00 34.59 232 MET A C 1
ATOM 1807 O O . MET A 1 232 ? -13.997 32.185 -30.700 1.00 34.59 232 MET A O 1
ATOM 1811 N N . GLU A 1 233 ? -11.972 31.257 -30.410 1.00 37.47 233 GLU A N 1
ATOM 1812 C CA . GLU A 1 233 ? -12.221 29.810 -30.585 1.00 37.47 233 GLU A CA 1
ATOM 1813 C C . GLU A 1 233 ? -10.881 29.094 -30.276 1.00 37.47 233 GLU A C 1
ATOM 1815 O O . GLU A 1 233 ? -9.820 29.628 -30.603 1.00 37.47 233 GLU A O 1
ATOM 1820 N N . ALA A 1 234 ? -10.837 28.169 -29.307 1.00 39.34 234 ALA A N 1
ATOM 1821 C CA . ALA A 1 234 ? -11.148 26.729 -29.371 1.00 39.34 234 ALA A CA 1
ATOM 1822 C C . ALA A 1 234 ? -10.011 25.903 -29.998 1.00 39.34 234 ALA A C 1
ATOM 1824 O O . ALA A 1 234 ? -9.773 26.027 -31.216 1.00 39.34 234 ALA A O 1
#

Foldseek 3Di:
DQDDDDPPPPDPDDDDVDDGDDCPCPPPDPPDWDFDDDDDPDPDPDDDDDPDDDDDDDDDDDQAPQAPDADPVQFGPAGHPCWAGDGNYTHNAAEAQWDWDQDPNGTYTDGPPDDDDVDPDDHYDPPPPDDDPDDDDDDDDDPDDDDDDDPTPGPPVDPPPPPPPPVNVVVVVVVVVVVVVCVVVVVVVVVVVCVVVVVVVVVVVVPPPPDDDDDDDDDDDDDDDDDDDDDDDD

Radius of gyration: 38.88 Å; chains: 1; bounding box: 47×123×72 Å

Secondary structure (DSSP, 8-state):
------TT---S---SS------TTTT----S---------SSS---------------PPPPPTTEEEE-TTS-EEEESTT-EEETTEEESSPPTTEEEEEETTEEEEEESSPP--S---SS------------------PPPP--------------------HHHHHHHHHHHHHHHHHHHHHHHHHHHHHHHHHTTTHHHHTTS-S------------------------